Protein AF-A0A4Y1Z9R2-F1 (afdb_monomer)

Mean predicted aligned error: 5.26 Å

Radius of gyration: 17.85 Å; Cα contacts (8 Å, |Δi|>4): 379; chains: 1; bounding box: 51×29×46 Å

Foldseek 3Di:
DAAFLNDDDALVCLVVLCVLAPCLSVLSNCVRPFPDYHHYNHPVVVSLVSQLLRLLLVLLVLLVVQLAAEDELCPWFADPVAFDQDNSNKTWGDQPDQPLVRLVCCSNNVNRTYYHQQLSSVSSSLRSVCVRDPSVVSSVQCNTPMRDGPDDGPVDDDDDDPPGDPDGQSDWDKQAQPPDDPVCCSVRIFTWGRNPPQATRTHNDPGGHDNPPRD

InterPro domains:
  IPR020916 Protein-glutamine gamma-glutamyltransferase, bacteria [PF20085] (1-204)

Sequence (215 aa):
MIIAANEQLLSEDFSSYSSIGRFAATIYRAMADSHEWFAFPTKAELNFEIKLRNETIEASYALLESGASFATFYYSECNDYYWTLTGDGGFELKPGVPATQAVNDIFVNGEAYAFECATAMMIIFYKALINTIPNERFNEVFQHLYLWDWQNHPFFPLRNVPGVGAGIPGDVRYFKNPDVSPQTPQWQGENVVDLADDRYYGHGDRHFGGEPDHY

pLDDT: mean 90.2, std 12.58, range 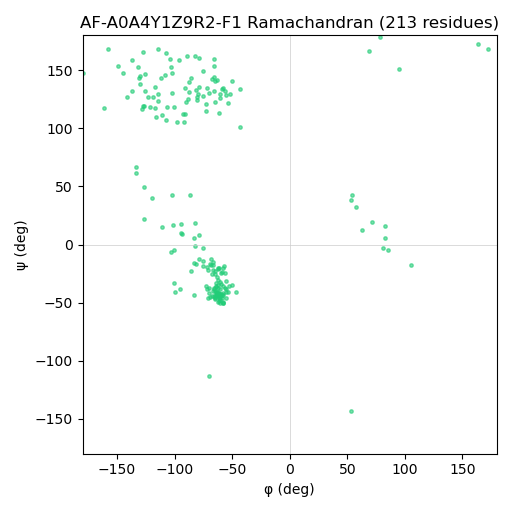[30.75, 98.88]

Solvent-accessible surface area (backbone atoms only — not comparable to full-atom values): 11803 Å² total; per-residue (Å²): 53,38,32,35,56,90,38,80,61,60,58,85,54,24,74,80,38,44,86,69,32,96,46,19,29,60,36,45,33,40,47,36,74,35,97,50,82,46,78,28,85,33,62,66,54,48,50,46,52,42,36,34,27,31,31,27,34,51,29,48,55,43,43,67,71,18,52,47,40,60,20,56,42,94,62,37,42,61,53,66,90,43,29,44,78,45,98,79,34,24,36,36,48,37,88,92,56,55,39,64,59,48,57,50,40,50,44,72,50,3,70,50,30,21,41,37,39,51,30,48,54,48,51,24,49,51,50,7,46,52,77,63,46,62,57,68,59,49,32,70,71,41,64,77,41,54,50,42,48,81,58,68,53,88,95,56,76,84,79,91,72,84,88,62,78,94,62,46,48,35,39,78,47,75,51,73,35,89,68,47,47,89,91,45,60,83,55,41,44,47,54,26,36,31,62,45,94,68,20,41,45,38,62,74,47,96,56,66,63,63,79,79,71,91,104

Nearest PDB structures (foldseek):
  4pa5-assembly1_B  TM=8.976E-01  e=2.460E-18  Bacillus subtilis subsp. subtilis str. 168
  7c9j-assembly1_A  TM=9.634E-01  e=5.277E-16  Geobacillus stearothermophilus

Secondary structure (DSSP, 8-state):
-EEETTEEEPGGGGGGGTTT-TTHHHHHHHHHHSSS-EEESSHHHHHHHHHHHHHHHHHHHHHHHTTPEE--GGG-B--TTTEEEPTTS-EEEPTT--HHHHHHHHHHSGGG-EE-HHHHHHHHHHHHHHHHS-HHHHHHH-TT-EESTT---TTS-----TT-SS--TT-EEEEE-TT--TT-GGGSEEEEEE-STT-EEESS----SSS----

Structure (mmCIF, N/CA/C/O backbone):
data_AF-A0A4Y1Z9R2-F1
#
_entry.id   AF-A0A4Y1Z9R2-F1
#
loop_
_atom_site.group_PDB
_atom_site.id
_atom_site.type_symbol
_atom_site.label_atom_id
_atom_site.label_alt_id
_atom_site.label_comp_id
_atom_site.label_asym_id
_atom_site.label_entity_id
_atom_site.label_seq_id
_atom_site.pdbx_PDB_ins_code
_atom_site.Cartn_x
_atom_site.Cartn_y
_atom_site.Cartn_z
_atom_site.occupancy
_atom_site.B_iso_or_equiv
_atom_site.auth_seq_id
_atom_site.auth_comp_id
_atom_site.auth_asym_id
_atom_site.auth_atom_id
_atom_site.pdbx_PDB_model_num
ATOM 1 N N . MET A 1 1 ? 8.797 0.823 -22.637 1.00 88.56 1 MET A N 1
ATOM 2 C CA . MET A 1 1 ? 10.256 1.136 -22.671 1.00 88.56 1 MET A CA 1
ATOM 3 C C . MET A 1 1 ? 10.725 1.569 -21.290 1.00 88.56 1 MET A C 1
ATOM 5 O O . MET A 1 1 ? 10.104 2.447 -20.700 1.00 88.56 1 MET A O 1
ATOM 9 N N . ILE A 1 2 ? 11.827 0.990 -20.799 1.00 94.94 2 ILE A N 1
ATOM 10 C CA . ILE A 1 2 ? 12.411 1.308 -19.488 1.00 94.94 2 ILE A CA 1
ATOM 11 C C . ILE A 1 2 ? 13.789 1.950 -19.682 1.00 94.94 2 ILE A C 1
ATOM 13 O O . ILE A 1 2 ? 14.638 1.407 -20.389 1.00 94.94 2 ILE A O 1
ATOM 17 N N . ILE A 1 3 ? 14.012 3.095 -19.041 1.00 94.88 3 ILE A N 1
ATOM 18 C CA . ILE A 1 3 ? 15.295 3.796 -18.979 1.00 94.88 3 ILE A CA 1
ATOM 19 C C . ILE A 1 3 ? 15.668 3.963 -17.506 1.00 94.88 3 ILE A C 1
ATOM 21 O O . ILE A 1 3 ? 14.883 4.507 -16.733 1.00 94.88 3 ILE A O 1
ATOM 25 N N . ALA A 1 4 ? 16.865 3.536 -17.110 1.00 95.31 4 ALA A N 1
ATOM 26 C CA . ALA A 1 4 ? 17.389 3.755 -15.764 1.00 95.31 4 ALA A CA 1
ATOM 27 C C . ALA A 1 4 ? 18.861 4.169 -15.818 1.00 95.31 4 ALA A C 1
ATOM 29 O O . ALA A 1 4 ? 19.654 3.529 -16.500 1.00 95.31 4 ALA A O 1
ATOM 30 N N . ALA A 1 5 ? 19.244 5.226 -15.094 1.00 94.62 5 ALA A N 1
ATOM 31 C CA . ALA A 1 5 ? 20.615 5.758 -15.115 1.00 94.62 5 ALA A CA 1
ATOM 32 C C . ALA A 1 5 ? 21.134 6.076 -16.537 1.00 94.62 5 ALA A C 1
ATOM 34 O O . ALA A 1 5 ? 22.302 5.856 -16.846 1.00 94.62 5 ALA A O 1
ATOM 35 N N . ASN A 1 6 ? 20.254 6.603 -17.398 1.00 92.19 6 ASN A N 1
ATOM 36 C CA . ASN A 1 6 ? 20.493 6.865 -18.827 1.00 92.19 6 ASN A CA 1
ATOM 37 C C . ASN A 1 6 ? 20.791 5.620 -19.685 1.00 92.19 6 ASN A C 1
ATOM 39 O O . ASN A 1 6 ? 21.192 5.759 -20.839 1.00 92.19 6 ASN A O 1
ATOM 43 N N . GLU A 1 7 ? 20.563 4.416 -19.161 1.00 92.56 7 GLU A N 1
ATOM 44 C CA . GLU A 1 7 ? 20.651 3.162 -19.907 1.00 92.56 7 GLU A CA 1
ATOM 45 C C . GLU A 1 7 ? 19.243 2.677 -20.256 1.00 92.56 7 GLU A C 1
ATOM 47 O O . GLU A 1 7 ? 18.367 2.608 -19.391 1.00 92.56 7 GLU A O 1
ATOM 52 N N . GLN A 1 8 ? 19.020 2.339 -21.526 1.00 93.31 8 GLN A N 1
ATOM 53 C CA . GLN A 1 8 ? 17.820 1.614 -21.928 1.00 93.31 8 GLN A CA 1
ATOM 54 C C . GLN A 1 8 ? 17.967 0.152 -21.502 1.00 93.31 8 GLN A C 1
ATOM 56 O O . GLN A 1 8 ? 18.966 -0.484 -21.832 1.00 93.31 8 GLN A O 1
ATOM 61 N N . LEU A 1 9 ? 16.967 -0.367 -20.796 1.00 91.94 9 LEU A N 1
ATOM 62 C CA . LEU A 1 9 ? 16.927 -1.759 -20.357 1.00 91.94 9 LEU A CA 1
ATOM 63 C C . LEU A 1 9 ? 15.995 -2.579 -21.258 1.00 91.94 9 LEU A C 1
ATOM 65 O O . LEU A 1 9 ? 15.012 -2.045 -21.788 1.00 91.94 9 LEU A O 1
ATOM 69 N N . LEU A 1 10 ? 16.319 -3.858 -21.454 1.00 89.44 10 LEU A N 1
ATOM 70 C CA . LEU A 1 10 ? 15.629 -4.740 -22.395 1.00 89.44 10 LEU A CA 1
ATOM 71 C C . LEU A 1 10 ? 14.683 -5.696 -21.665 1.00 89.44 10 LEU A C 1
ATOM 73 O O . LEU A 1 10 ? 14.918 -6.077 -20.524 1.00 89.44 10 LEU A O 1
ATOM 77 N N . SER A 1 11 ? 13.623 -6.150 -22.338 1.00 83.31 11 SER A N 1
ATOM 78 C CA . SER A 1 11 ? 12.648 -7.077 -21.739 1.00 83.31 11 SER A CA 1
ATOM 79 C C . SER A 1 11 ? 13.267 -8.403 -21.279 1.00 83.31 11 SER A C 1
ATOM 81 O O . SER A 1 11 ? 12.756 -9.026 -20.350 1.00 83.31 11 SER A O 1
ATOM 83 N N . GLU A 1 12 ? 14.392 -8.812 -21.870 1.00 87.94 12 GLU A N 1
ATOM 84 C CA . GLU A 1 12 ? 15.164 -10.001 -21.491 1.00 87.94 12 GLU A CA 1
ATOM 85 C C . GLU A 1 12 ? 15.875 -9.889 -20.130 1.00 87.94 12 GLU A C 1
ATOM 87 O O . GLU A 1 12 ? 16.194 -10.914 -19.530 1.00 87.94 12 GLU A O 1
ATOM 92 N N . ASP A 1 13 ? 16.029 -8.680 -19.579 1.00 85.44 13 ASP A N 1
ATOM 93 C CA . ASP A 1 13 ? 16.714 -8.451 -18.301 1.00 85.44 13 ASP A CA 1
ATOM 94 C C . ASP A 1 13 ? 15.881 -8.866 -17.070 1.00 85.44 13 ASP A C 1
ATOM 96 O O . ASP A 1 13 ? 16.376 -8.805 -15.940 1.00 85.44 13 ASP A O 1
ATOM 100 N N . PHE A 1 14 ? 14.631 -9.315 -17.252 1.00 85.94 14 PHE A N 1
ATOM 101 C CA . PHE A 1 14 ? 13.666 -9.574 -16.172 1.00 85.94 14 PHE A CA 1
ATOM 102 C C . PHE A 1 14 ? 14.198 -10.491 -15.059 1.00 85.94 14 PHE A C 1
ATOM 104 O O . PHE A 1 14 ? 13.895 -10.281 -13.883 1.00 85.94 14 PHE A O 1
ATOM 111 N N . SER A 1 15 ? 15.017 -11.496 -15.397 1.00 84.69 15 SER A N 1
ATOM 112 C CA . SER A 1 15 ? 15.552 -12.450 -14.418 1.00 84.69 15 SER A CA 1
ATOM 113 C C . SER A 1 15 ? 16.489 -11.800 -13.401 1.00 84.69 15 SER A C 1
ATOM 115 O O . SER A 1 15 ? 16.661 -12.326 -12.302 1.00 84.69 15 SER A O 1
ATOM 117 N N . SER A 1 16 ? 17.072 -10.649 -13.745 1.00 88.62 16 SER A N 1
ATOM 118 C CA . SER A 1 16 ? 17.954 -9.877 -12.865 1.00 88.62 16 SER A CA 1
ATOM 119 C C . SER A 1 16 ? 17.210 -9.263 -11.674 1.00 88.62 16 SER A C 1
ATOM 121 O O . SER A 1 16 ? 17.841 -8.906 -10.682 1.00 88.62 16 SER A O 1
ATOM 123 N N . TYR A 1 17 ? 15.878 -9.169 -11.749 1.00 90.81 17 TYR A N 1
ATOM 124 C CA . TYR A 1 17 ? 15.028 -8.549 -10.731 1.00 90.81 17 TYR A CA 1
ATOM 125 C C . TYR A 1 17 ? 14.302 -9.567 -9.844 1.00 90.81 17 TYR A C 1
ATOM 127 O O . TYR A 1 17 ? 13.705 -9.183 -8.843 1.00 90.81 17 TYR A O 1
ATOM 135 N N . SER A 1 18 ? 14.386 -10.868 -10.145 1.00 90.81 18 SER A N 1
ATOM 136 C CA . SER A 1 18 ? 13.677 -11.923 -9.402 1.00 90.81 18 SER A CA 1
ATOM 137 C C . SER A 1 18 ? 14.029 -11.991 -7.912 1.00 90.81 18 SER A C 1
ATOM 139 O O . SER A 1 18 ? 13.243 -12.494 -7.117 1.00 90.81 18 SER A O 1
ATOM 141 N N . SER A 1 19 ? 15.206 -11.502 -7.511 1.00 93.56 19 SER A N 1
ATOM 142 C CA . SER A 1 19 ? 15.622 -11.459 -6.104 1.00 93.56 19 SER A CA 1
ATOM 143 C C . SER A 1 19 ? 14.928 -10.361 -5.290 1.00 93.56 19 SER A C 1
ATOM 145 O O . SER A 1 19 ? 14.999 -10.398 -4.064 1.00 93.56 19 SER A O 1
ATOM 147 N N . ILE A 1 20 ? 14.268 -9.395 -5.943 1.00 95.62 20 ILE A N 1
ATOM 148 C CA . ILE A 1 20 ? 13.553 -8.296 -5.277 1.00 95.62 20 ILE A CA 1
ATOM 149 C C . ILE A 1 20 ? 12.261 -8.796 -4.624 1.00 95.62 20 ILE A C 1
ATOM 151 O O . ILE A 1 20 ? 11.895 -8.306 -3.559 1.00 95.62 20 ILE A O 1
ATOM 155 N N . GLY A 1 21 ? 11.580 -9.761 -5.243 1.00 96.44 21 GLY A N 1
ATOM 156 C CA . GLY A 1 21 ? 10.312 -10.285 -4.753 1.00 96.44 21 GLY A CA 1
ATOM 157 C C . GLY A 1 21 ? 9.651 -11.250 -5.732 1.00 96.44 21 GLY A C 1
ATOM 158 O O . GLY A 1 21 ? 10.052 -11.363 -6.893 1.00 96.44 21 GLY A O 1
ATOM 159 N N . ARG A 1 22 ? 8.617 -11.943 -5.250 1.00 95.81 22 ARG A N 1
ATOM 160 C CA . ARG A 1 22 ? 7.888 -12.997 -5.972 1.00 95.81 22 ARG A CA 1
ATOM 161 C C . ARG A 1 22 ? 7.335 -12.541 -7.327 1.00 95.81 22 ARG A C 1
ATOM 163 O O . ARG A 1 22 ? 7.383 -13.309 -8.283 1.00 95.81 22 ARG A O 1
ATOM 170 N N . PHE A 1 23 ? 6.849 -11.305 -7.414 1.00 97.31 23 PHE A N 1
ATOM 171 C CA . PHE A 1 23 ? 6.222 -10.728 -8.607 1.00 97.31 23 PHE A CA 1
ATOM 172 C C . PHE A 1 23 ? 7.156 -9.807 -9.399 1.00 97.31 23 PHE A C 1
ATOM 174 O O . PHE A 1 23 ? 6.790 -9.344 -10.477 1.00 97.31 23 PHE A O 1
ATOM 181 N N . ALA A 1 24 ? 8.372 -9.546 -8.908 1.00 97.12 24 ALA A N 1
ATOM 182 C CA . ALA A 1 24 ? 9.278 -8.547 -9.477 1.00 97.12 24 ALA A CA 1
ATOM 183 C C . ALA A 1 24 ? 9.616 -8.799 -10.957 1.00 97.12 24 ALA A C 1
ATOM 185 O O . ALA A 1 24 ? 9.608 -7.872 -11.765 1.00 97.12 24 ALA A O 1
ATOM 186 N N . ALA A 1 25 ? 9.861 -10.058 -11.329 1.00 95.75 25 ALA A N 1
ATOM 187 C CA . ALA A 1 25 ? 10.110 -10.448 -12.716 1.00 95.75 25 ALA A CA 1
ATOM 188 C C . ALA A 1 25 ? 8.896 -10.187 -13.627 1.00 95.75 25 ALA A C 1
ATOM 190 O O . ALA A 1 25 ? 9.057 -9.708 -14.751 1.00 95.75 25 ALA A O 1
ATOM 191 N N . THR A 1 26 ? 7.687 -10.478 -13.139 1.00 95.44 26 THR A N 1
ATOM 192 C CA . THR A 1 26 ? 6.429 -10.246 -13.864 1.00 95.44 26 THR A CA 1
ATOM 193 C C . THR A 1 26 ? 6.161 -8.753 -14.031 1.00 95.44 26 THR A C 1
ATOM 195 O O . THR A 1 26 ? 5.863 -8.312 -15.137 1.00 95.44 26 THR A O 1
ATOM 198 N N . ILE A 1 27 ? 6.356 -7.965 -12.969 1.00 96.81 27 ILE A N 1
ATOM 199 C CA . ILE A 1 27 ? 6.249 -6.500 -12.993 1.00 96.81 27 ILE A CA 1
ATOM 200 C C . ILE A 1 27 ? 7.218 -5.913 -14.020 1.00 96.81 27 ILE A C 1
ATOM 202 O O . ILE A 1 27 ? 6.810 -5.142 -14.885 1.00 96.81 27 ILE A O 1
ATOM 206 N N . TYR A 1 28 ? 8.492 -6.312 -13.968 1.00 96.31 28 TYR A N 1
ATOM 207 C CA . TYR A 1 28 ? 9.499 -5.821 -14.904 1.00 96.31 28 TYR A CA 1
ATOM 208 C C . TYR A 1 28 ? 9.124 -6.134 -16.356 1.00 96.31 28 TYR A C 1
ATOM 210 O O . TYR A 1 28 ? 9.195 -5.258 -17.219 1.00 96.31 28 TYR A O 1
ATOM 218 N N . ARG A 1 29 ? 8.695 -7.372 -16.629 1.00 93.88 29 ARG A N 1
ATOM 219 C CA . ARG A 1 29 ? 8.271 -7.774 -17.972 1.00 93.88 29 ARG A CA 1
ATOM 220 C C . ARG A 1 29 ? 7.074 -6.952 -18.446 1.00 93.88 29 ARG A C 1
ATOM 222 O O . ARG A 1 29 ? 7.125 -6.426 -19.550 1.00 93.88 29 ARG A O 1
ATOM 229 N N . ALA A 1 30 ? 6.061 -6.760 -17.599 1.00 94.00 30 ALA A N 1
ATOM 230 C CA . ALA A 1 30 ? 4.912 -5.915 -17.921 1.00 94.00 30 ALA A CA 1
ATOM 231 C C . ALA A 1 30 ? 5.341 -4.476 -18.261 1.00 94.00 30 ALA A C 1
ATOM 233 O O . ALA A 1 30 ? 4.898 -3.920 -19.263 1.00 94.00 30 ALA A O 1
ATOM 234 N N . MET A 1 31 ? 6.266 -3.888 -17.495 1.00 94.25 31 MET A N 1
ATOM 235 C CA . MET A 1 31 ? 6.804 -2.551 -17.785 1.00 94.25 31 MET A CA 1
ATOM 236 C C . MET A 1 31 ? 7.549 -2.509 -19.127 1.00 94.25 31 MET A C 1
ATOM 238 O O . MET A 1 31 ? 7.400 -1.552 -19.896 1.00 94.25 31 MET A O 1
ATOM 242 N N . ALA A 1 32 ? 8.353 -3.534 -19.421 1.00 92.62 32 ALA A N 1
ATOM 243 C CA . ALA A 1 32 ? 9.160 -3.607 -20.633 1.00 92.62 32 ALA A CA 1
ATOM 244 C C . ALA A 1 32 ? 8.304 -3.807 -21.893 1.00 92.62 32 ALA A C 1
ATOM 246 O O . ALA A 1 32 ? 8.553 -3.137 -22.899 1.00 92.62 32 ALA A O 1
ATOM 247 N N . ASP A 1 33 ? 7.288 -4.665 -21.798 1.00 90.75 33 ASP A N 1
ATOM 248 C CA . ASP A 1 33 ? 6.378 -5.020 -22.890 1.00 90.75 33 ASP A CA 1
ATOM 249 C C . ASP A 1 33 ? 5.261 -3.980 -23.085 1.00 90.75 33 ASP A C 1
ATOM 251 O O . ASP A 1 33 ? 4.633 -3.924 -24.144 1.00 90.75 33 ASP A O 1
ATOM 255 N N . SER A 1 34 ? 5.028 -3.110 -22.097 1.00 89.00 34 SER A N 1
ATOM 256 C CA . SER A 1 34 ? 4.088 -2.000 -22.240 1.00 89.00 34 SER A CA 1
ATOM 257 C C . SER A 1 34 ? 4.551 -0.969 -23.281 1.00 89.00 34 SER A C 1
ATOM 259 O O . SER A 1 34 ? 5.743 -0.718 -23.504 1.00 89.00 34 SER A O 1
ATOM 261 N N . HIS A 1 35 ? 3.578 -0.263 -23.859 1.00 85.19 35 HIS A N 1
ATOM 262 C CA . HIS A 1 35 ? 3.820 0.908 -24.706 1.00 85.19 35 HIS A CA 1
ATOM 263 C C . HIS A 1 35 ? 4.117 2.191 -23.903 1.00 85.19 35 HIS A C 1
ATOM 265 O O . HIS A 1 35 ? 4.200 3.277 -24.479 1.00 85.19 35 HIS A O 1
ATOM 271 N N . GLU A 1 36 ? 4.294 2.080 -22.584 1.00 88.19 36 GLU A N 1
ATOM 272 C CA . GLU A 1 36 ? 4.553 3.205 -21.689 1.00 88.19 36 GLU A CA 1
ATOM 273 C C . GLU A 1 36 ? 6.050 3.504 -21.546 1.00 88.19 36 GLU A C 1
ATOM 275 O O . GLU A 1 36 ? 6.924 2.706 -21.904 1.00 88.19 36 GLU A O 1
ATOM 280 N N . TRP A 1 37 ? 6.356 4.708 -21.060 1.00 89.44 37 TRP A N 1
ATOM 281 C CA . TRP A 1 37 ? 7.719 5.196 -20.869 1.00 89.44 37 TRP A CA 1
ATOM 282 C C . TRP A 1 37 ? 8.021 5.299 -19.376 1.00 89.44 37 TRP A C 1
ATOM 284 O O . TRP A 1 37 ? 7.487 6.171 -18.693 1.00 89.44 37 TRP A O 1
ATOM 294 N N . PHE A 1 38 ? 8.920 4.444 -18.891 1.00 93.38 38 PHE A N 1
ATOM 295 C CA . PHE A 1 38 ? 9.415 4.481 -17.517 1.00 93.38 38 PHE A CA 1
ATOM 296 C C . PHE A 1 38 ? 10.845 5.008 -17.513 1.00 93.38 38 PHE A C 1
ATOM 298 O O . PHE A 1 38 ? 11.724 4.407 -18.128 1.00 93.38 38 PHE A O 1
ATOM 305 N N . ALA A 1 39 ? 11.080 6.134 -16.843 1.00 95.00 39 ALA A N 1
ATOM 306 C CA . ALA A 1 39 ? 12.389 6.771 -16.779 1.00 95.00 39 ALA A CA 1
ATOM 307 C C . ALA A 1 39 ? 12.787 7.020 -15.324 1.00 95.00 39 ALA A C 1
ATOM 309 O O . ALA A 1 39 ? 12.122 7.773 -14.615 1.00 95.00 39 ALA A O 1
ATOM 310 N N . PHE A 1 40 ? 13.893 6.407 -14.911 1.00 96.50 40 PHE A N 1
ATOM 311 C CA . PHE A 1 40 ? 14.427 6.487 -13.558 1.00 96.50 40 PHE A CA 1
ATOM 312 C C . PHE A 1 40 ? 15.826 7.121 -13.572 1.00 96.50 40 PHE A C 1
ATOM 314 O O . PHE A 1 40 ? 16.719 6.639 -14.281 1.00 96.50 40 PHE A O 1
ATOM 321 N N . PRO A 1 41 ? 16.067 8.175 -12.776 1.00 96.44 41 PRO A N 1
ATOM 322 C CA . PRO A 1 41 ? 17.398 8.741 -12.569 1.00 96.44 41 PRO A CA 1
ATOM 323 C C . PRO A 1 41 ? 18.467 7.708 -12.195 1.00 96.44 41 PRO A C 1
ATOM 325 O O . PRO A 1 41 ? 19.613 7.822 -12.633 1.00 96.44 41 PRO A O 1
ATOM 328 N N . THR A 1 42 ? 18.106 6.676 -11.427 1.00 96.88 42 THR A N 1
ATOM 329 C CA . THR A 1 42 ? 19.032 5.630 -10.975 1.00 96.88 42 THR A CA 1
ATOM 330 C C . THR A 1 42 ? 18.434 4.224 -11.085 1.00 96.88 42 THR A C 1
ATOM 332 O O . THR A 1 42 ? 17.218 4.039 -11.069 1.00 96.88 42 THR A O 1
ATOM 335 N N . LYS A 1 43 ? 19.291 3.190 -11.131 1.00 94.75 43 LYS A N 1
ATOM 336 C CA . LYS A 1 43 ? 18.845 1.783 -11.018 1.00 94.75 43 LYS A CA 1
ATOM 337 C C . LYS A 1 43 ? 18.209 1.484 -9.655 1.00 94.75 43 LYS A C 1
ATOM 339 O O . LYS A 1 43 ? 17.352 0.615 -9.560 1.00 94.75 43 LYS A O 1
ATOM 344 N N . ALA A 1 44 ? 18.608 2.211 -8.609 1.00 95.88 44 ALA A N 1
ATOM 345 C CA . ALA A 1 44 ? 18.024 2.075 -7.280 1.00 95.88 44 ALA A CA 1
ATOM 346 C C . ALA A 1 44 ? 16.555 2.524 -7.254 1.00 95.88 44 ALA A C 1
ATOM 348 O O . ALA A 1 44 ? 15.743 1.873 -6.608 1.00 95.88 44 ALA A O 1
ATOM 349 N N . GLU A 1 45 ? 16.200 3.575 -7.993 1.00 96.31 45 GLU A N 1
ATOM 350 C CA . GLU A 1 45 ? 14.810 4.031 -8.124 1.00 96.31 45 GLU A CA 1
ATOM 351 C C . GLU A 1 45 ? 13.947 3.064 -8.938 1.00 96.31 45 GLU A C 1
ATOM 353 O O . GLU A 1 45 ? 12.813 2.801 -8.555 1.00 96.31 45 GLU A O 1
ATOM 358 N N . LEU A 1 46 ? 14.494 2.450 -9.993 1.00 96.62 46 LEU A N 1
ATOM 359 C CA . LEU A 1 46 ? 13.808 1.348 -10.676 1.00 96.62 46 LEU A CA 1
ATOM 360 C C . LEU A 1 46 ? 13.568 0.164 -9.724 1.00 96.62 46 LEU A C 1
ATOM 362 O O . LEU A 1 46 ? 12.469 -0.381 -9.673 1.00 96.62 46 LEU A O 1
ATOM 366 N N . ASN A 1 47 ? 14.583 -0.226 -8.945 1.00 96.75 47 ASN A N 1
ATOM 367 C CA . ASN A 1 47 ? 14.436 -1.296 -7.956 1.00 96.75 47 ASN A CA 1
ATOM 368 C C . ASN A 1 47 ? 13.401 -0.938 -6.885 1.00 96.75 47 ASN A C 1
ATOM 370 O O . ASN A 1 47 ? 12.662 -1.813 -6.444 1.00 96.75 47 ASN A O 1
ATOM 374 N N . PHE A 1 48 ? 13.351 0.330 -6.472 1.00 97.19 48 PHE A N 1
ATOM 375 C CA . PHE A 1 48 ? 12.351 0.837 -5.542 1.00 97.19 48 PHE A CA 1
ATOM 376 C C . PHE A 1 48 ? 10.938 0.706 -6.117 1.00 97.19 48 PHE A C 1
ATOM 378 O O . PHE A 1 48 ? 10.085 0.147 -5.440 1.00 97.19 48 PHE A O 1
ATOM 385 N N . GLU A 1 49 ? 10.705 1.145 -7.358 1.00 96.81 49 GLU A N 1
ATOM 386 C CA . GLU A 1 49 ? 9.403 1.027 -8.031 1.00 96.81 49 GLU A CA 1
ATOM 387 C C . GLU A 1 49 ? 8.948 -0.437 -8.116 1.00 96.81 49 GLU A C 1
ATOM 389 O O . GLU A 1 49 ? 7.839 -0.778 -7.707 1.00 96.81 49 GLU A O 1
ATOM 394 N N . ILE A 1 50 ? 9.828 -1.326 -8.593 1.00 97.81 50 ILE A N 1
ATOM 395 C CA . ILE A 1 50 ? 9.524 -2.758 -8.725 1.00 97.81 50 ILE A CA 1
ATOM 396 C C . ILE A 1 50 ? 9.232 -3.374 -7.355 1.00 97.81 50 ILE A C 1
ATOM 398 O O . ILE A 1 50 ? 8.284 -4.148 -7.216 1.00 97.81 50 ILE A O 1
ATOM 402 N N . LYS A 1 51 ? 10.027 -3.028 -6.334 1.00 98.31 51 LYS A N 1
ATOM 403 C CA . LYS A 1 51 ? 9.816 -3.518 -4.971 1.00 98.31 51 LYS A CA 1
ATOM 404 C C . LYS A 1 51 ? 8.495 -3.011 -4.402 1.00 98.31 51 LYS A C 1
ATOM 406 O O . LYS A 1 51 ? 7.742 -3.812 -3.869 1.00 98.31 51 LYS A O 1
ATOM 411 N N . LEU A 1 52 ? 8.185 -1.726 -4.549 1.00 98.12 52 LEU A N 1
ATOM 412 C CA . LEU A 1 52 ? 6.950 -1.141 -4.033 1.00 98.12 52 LEU A CA 1
ATOM 413 C C . LEU A 1 52 ? 5.715 -1.795 -4.662 1.00 98.12 52 LEU A C 1
ATOM 415 O O . LEU A 1 52 ? 4.780 -2.158 -3.949 1.00 98.12 52 LEU A O 1
ATOM 419 N N . ARG A 1 53 ? 5.731 -2.012 -5.981 1.00 98.00 53 ARG A N 1
ATOM 420 C CA . ARG A 1 53 ? 4.675 -2.747 -6.693 1.00 98.00 53 ARG A CA 1
ATOM 421 C C . ARG A 1 53 ? 4.549 -4.182 -6.199 1.00 98.00 53 ARG A C 1
ATOM 423 O O . ARG A 1 53 ? 3.447 -4.628 -5.900 1.00 98.00 53 ARG A O 1
ATOM 430 N N . ASN A 1 54 ? 5.672 -4.883 -6.040 1.00 98.56 54 ASN A N 1
ATOM 431 C CA . ASN A 1 54 ? 5.680 -6.232 -5.478 1.00 98.56 54 ASN A CA 1
ATOM 432 C C . ASN A 1 54 ? 5.053 -6.255 -4.077 1.00 98.56 54 ASN A C 1
ATOM 434 O O . ASN A 1 54 ? 4.162 -7.057 -3.819 1.00 98.56 54 ASN A O 1
ATOM 438 N N . GLU A 1 55 ? 5.482 -5.360 -3.188 1.00 98.69 55 GLU A N 1
ATOM 439 C CA . GLU A 1 55 ? 4.968 -5.280 -1.820 1.00 98.69 55 GLU A CA 1
ATOM 440 C C . GLU A 1 55 ? 3.502 -4.833 -1.759 1.00 98.69 55 GLU A C 1
ATOM 442 O O . GLU A 1 55 ? 2.802 -5.197 -0.823 1.00 98.69 55 GLU A O 1
ATOM 447 N N . THR A 1 56 ? 3.006 -4.102 -2.760 1.00 98.69 56 THR A N 1
ATOM 448 C CA . THR A 1 56 ? 1.576 -3.766 -2.897 1.00 98.69 56 THR A CA 1
ATOM 449 C C . THR A 1 56 ? 0.751 -5.025 -3.165 1.00 98.69 56 THR A C 1
ATOM 451 O O . THR A 1 56 ? -0.276 -5.249 -2.521 1.00 98.69 56 THR A O 1
ATOM 454 N N . ILE A 1 57 ? 1.231 -5.901 -4.053 1.00 98.44 57 ILE A N 1
ATOM 455 C CA . ILE A 1 57 ? 0.593 -7.196 -4.318 1.00 98.44 57 ILE A CA 1
ATOM 456 C C . ILE A 1 57 ? 0.654 -8.082 -3.064 1.00 98.44 57 ILE A C 1
ATOM 458 O O . ILE A 1 57 ? -0.364 -8.632 -2.649 1.00 98.44 57 ILE A O 1
ATOM 462 N N . GLU A 1 58 ? 1.820 -8.186 -2.416 1.00 98.56 58 GLU A N 1
ATOM 463 C CA . GLU A 1 58 ? 1.977 -8.963 -1.175 1.00 98.56 58 GLU A CA 1
ATOM 464 C C . GLU A 1 58 ? 1.072 -8.443 -0.047 1.00 98.56 58 GLU A C 1
ATOM 466 O O . GLU A 1 58 ? 0.418 -9.228 0.638 1.00 98.56 58 GLU A O 1
ATOM 471 N N . ALA A 1 59 ? 0.976 -7.123 0.121 1.00 98.69 59 ALA A N 1
ATOM 472 C CA . ALA A 1 59 ? 0.089 -6.504 1.098 1.00 98.69 59 ALA A CA 1
ATOM 473 C C . ALA A 1 59 ? -1.390 -6.778 0.794 1.00 98.69 59 ALA A C 1
ATOM 475 O O . ALA A 1 59 ? -2.168 -6.958 1.724 1.00 98.69 59 ALA A O 1
ATOM 476 N N . SER A 1 60 ? -1.779 -6.877 -0.477 1.00 97.94 60 SER A N 1
ATOM 477 C CA . SER A 1 60 ? -3.155 -7.226 -0.858 1.00 97.94 60 SER A CA 1
ATOM 478 C C . SER A 1 60 ? -3.519 -8.647 -0.412 1.00 97.94 60 SER A C 1
ATOM 480 O O . SER A 1 60 ? -4.560 -8.856 0.210 1.00 97.94 60 SER A O 1
ATOM 482 N N . TYR A 1 61 ? -2.625 -9.618 -0.640 1.00 97.75 61 TYR A N 1
ATOM 483 C CA . TYR A 1 61 ? -2.795 -10.979 -0.116 1.00 97.75 61 TYR A CA 1
ATOM 484 C C . TYR A 1 61 ? -2.807 -11.002 1.418 1.00 97.75 61 TYR A C 1
ATOM 486 O O . TYR A 1 61 ? -3.662 -11.651 2.014 1.00 97.75 61 TYR A O 1
ATOM 494 N N . ALA A 1 62 ? -1.911 -10.256 2.066 1.00 98.31 62 ALA A N 1
ATOM 495 C CA . ALA A 1 62 ? -1.868 -10.192 3.523 1.00 98.31 62 ALA A CA 1
ATOM 496 C C . ALA A 1 62 ? -3.137 -9.564 4.123 1.00 98.31 62 ALA A C 1
ATOM 498 O O . ALA A 1 62 ? -3.577 -9.987 5.189 1.00 98.31 62 ALA A O 1
ATOM 499 N N . LEU A 1 63 ? -3.735 -8.568 3.459 1.00 98.00 63 LEU A N 1
ATOM 500 C CA . LEU A 1 63 ? -4.967 -7.944 3.936 1.00 98.00 63 LEU A CA 1
ATOM 501 C C . LEU A 1 63 ? -6.175 -8.867 3.766 1.00 98.00 63 LEU A C 1
ATOM 503 O O . LEU A 1 63 ? -7.016 -8.942 4.656 1.00 98.00 63 LEU A O 1
ATOM 507 N N . LEU A 1 64 ? -6.239 -9.617 2.664 1.00 95.69 64 LEU A N 1
ATOM 508 C CA . LEU A 1 64 ? -7.229 -10.683 2.505 1.00 95.69 64 LEU A CA 1
ATOM 509 C C . LEU A 1 64 ? -7.156 -11.692 3.662 1.00 95.69 64 LEU A C 1
ATOM 511 O O . LEU A 1 64 ? -8.184 -12.111 4.195 1.00 95.69 64 LEU A O 1
ATOM 515 N N . GLU A 1 65 ? -5.942 -12.113 4.014 1.00 97.06 65 GLU A N 1
ATOM 516 C CA . GLU A 1 65 ? -5.695 -13.133 5.033 1.00 97.06 65 GLU A CA 1
ATOM 517 C C . GLU A 1 65 ? -5.882 -12.617 6.468 1.00 97.06 65 GLU A C 1
ATOM 519 O O . GLU A 1 65 ? -6.078 -13.428 7.373 1.00 97.06 65 GLU A O 1
ATOM 524 N N . SER A 1 66 ? -5.868 -11.297 6.693 1.00 97.88 66 SER A N 1
ATOM 525 C CA . SER A 1 66 ? -5.923 -10.713 8.042 1.00 97.88 66 SER A CA 1
ATOM 526 C C . SER A 1 66 ? -7.284 -10.842 8.729 1.00 97.88 66 SER A C 1
ATOM 528 O O . SER A 1 66 ? -7.372 -10.700 9.949 1.00 97.88 66 SER A O 1
ATOM 530 N N . GLY A 1 67 ? -8.351 -11.075 7.959 1.00 96.12 67 GLY A N 1
ATOM 531 C CA . GLY A 1 67 ? -9.724 -11.097 8.464 1.00 96.12 67 GLY A CA 1
ATOM 532 C C . GLY A 1 67 ? -10.373 -9.715 8.599 1.00 96.12 67 GLY A C 1
ATOM 533 O O . GLY A 1 67 ? -11.502 -9.640 9.083 1.00 96.12 67 GLY A O 1
ATOM 534 N N . ALA A 1 68 ? -9.709 -8.642 8.148 1.00 97.56 68 ALA A N 1
ATOM 535 C CA . ALA A 1 68 ? -10.320 -7.316 8.072 1.00 97.56 68 ALA A CA 1
ATOM 536 C C . ALA A 1 68 ? -11.570 -7.337 7.186 1.00 97.56 68 ALA A C 1
ATOM 538 O O . ALA A 1 68 ? -11.581 -7.916 6.098 1.00 97.56 68 ALA A O 1
ATOM 539 N N . SER A 1 69 ? -12.640 -6.710 7.667 1.00 95.69 69 SER A N 1
ATOM 540 C CA . SER A 1 69 ? -13.946 -6.753 7.011 1.00 95.69 69 SER A CA 1
ATOM 541 C C . SER A 1 69 ? -14.266 -5.459 6.263 1.00 95.69 69 SER A C 1
ATOM 543 O O . SER A 1 69 ? -13.675 -4.401 6.493 1.00 95.69 69 SER A O 1
ATOM 545 N N . PHE A 1 70 ? -15.201 -5.541 5.320 1.00 93.69 70 PHE A N 1
ATOM 546 C CA . PHE A 1 70 ? -15.736 -4.350 4.673 1.00 93.69 70 PHE A CA 1
ATOM 547 C C . PHE A 1 70 ? -16.760 -3.667 5.578 1.00 93.69 70 PHE A C 1
ATOM 549 O O . PHE A 1 70 ? -17.664 -4.318 6.106 1.00 93.69 70 PHE A O 1
ATOM 556 N N . ALA A 1 71 ? -16.667 -2.343 5.674 1.00 92.00 71 ALA A N 1
ATOM 557 C CA . ALA A 1 71 ? -17.707 -1.500 6.241 1.00 92.00 71 ALA A CA 1
ATOM 558 C C . ALA A 1 71 ? -17.780 -0.157 5.510 1.00 92.00 71 ALA A C 1
ATOM 56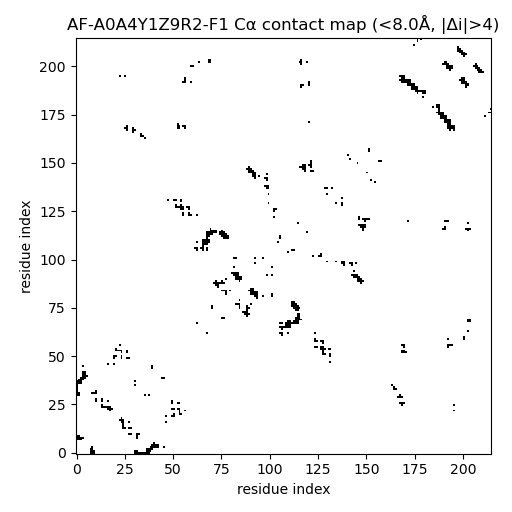0 O O . ALA A 1 71 ? -16.774 0.397 5.079 1.00 92.00 71 ALA A O 1
ATOM 561 N N . THR A 1 72 ? -18.983 0.410 5.419 1.00 90.50 72 THR A N 1
ATOM 562 C CA . THR A 1 72 ? -19.131 1.835 5.083 1.00 90.50 72 THR A CA 1
ATOM 563 C C . THR A 1 72 ? -18.554 2.693 6.209 1.00 90.50 72 THR A C 1
ATOM 565 O O . THR A 1 72 ? -18.579 2.246 7.352 1.00 90.50 72 THR A O 1
ATOM 568 N N . PHE A 1 73 ? -18.219 3.958 5.945 1.00 91.44 73 PHE A N 1
ATOM 569 C CA . PHE A 1 73 ? -17.711 4.893 6.962 1.00 91.44 73 PHE A CA 1
ATOM 570 C C . PHE A 1 73 ? -18.500 4.911 8.286 1.00 91.44 73 PHE A C 1
ATOM 572 O O . PHE A 1 73 ? -17.915 4.932 9.362 1.00 91.44 73 PHE A O 1
ATOM 579 N N . TYR A 1 74 ? -19.835 4.849 8.231 1.00 91.56 74 TYR A N 1
ATOM 580 C CA . TYR A 1 74 ? -20.676 4.872 9.436 1.00 91.56 74 TYR A CA 1
ATOM 581 C C . TYR A 1 74 ? -20.491 3.649 10.354 1.00 91.56 74 TYR A C 1
ATOM 583 O O . TYR A 1 74 ? -20.744 3.731 11.553 1.00 91.56 74 TYR A O 1
ATOM 591 N N . TYR A 1 75 ? -20.062 2.521 9.789 1.00 94.75 75 TYR A N 1
ATOM 592 C CA . TYR A 1 75 ? -19.862 1.252 10.487 1.00 94.75 75 TYR A CA 1
ATOM 593 C C . TYR A 1 75 ? -18.378 0.878 10.582 1.00 94.75 75 TYR A C 1
ATOM 595 O O . TYR A 1 75 ? -18.067 -0.282 10.829 1.00 94.75 75 TYR A O 1
ATOM 603 N N . SER A 1 76 ? -17.464 1.825 10.340 1.00 97.25 76 SER A N 1
ATOM 604 C CA . SER A 1 76 ? -16.036 1.545 10.437 1.00 97.25 76 SER A CA 1
ATOM 605 C C . SER A 1 76 ? -15.643 1.160 11.867 1.00 97.25 76 SER A C 1
ATOM 607 O O . SER A 1 76 ? -16.101 1.766 12.837 1.00 97.25 76 SER A O 1
ATOM 609 N N . GLU A 1 77 ? -14.734 0.199 11.989 1.00 98.31 77 GLU A N 1
ATOM 610 C CA . GLU A 1 77 ? -14.192 -0.292 13.256 1.00 98.31 77 GLU A CA 1
ATOM 611 C C . GLU A 1 77 ? -12.664 -0.335 13.176 1.00 98.31 77 GLU A C 1
ATOM 613 O O . GLU A 1 77 ? -12.089 -0.634 12.126 1.00 98.31 77 GLU A O 1
ATOM 618 N N . CYS A 1 78 ? -11.992 -0.023 14.282 1.00 98.44 78 CYS A N 1
ATOM 619 C CA . CYS A 1 78 ? -10.538 -0.091 14.381 1.00 98.44 78 CYS A CA 1
ATOM 620 C C . CYS A 1 78 ? -10.094 -0.421 15.805 1.00 98.44 78 CYS A C 1
ATOM 622 O O . CYS A 1 78 ? -10.766 -0.056 16.774 1.00 98.44 78 CYS A O 1
ATOM 624 N N . ASN A 1 79 ? -8.912 -1.023 15.940 1.00 98.56 79 ASN A N 1
ATOM 625 C CA . ASN A 1 79 ? -8.291 -1.254 17.240 1.00 98.56 79 ASN A CA 1
ATOM 626 C C . ASN A 1 79 ? -8.008 0.077 17.960 1.00 98.56 79 ASN A C 1
ATOM 628 O O . ASN A 1 79 ? -7.141 0.862 17.550 1.00 98.56 79 ASN A O 1
ATOM 632 N N . ASP A 1 80 ? -8.713 0.303 19.069 1.00 98.00 80 ASP A N 1
ATOM 633 C CA . ASP A 1 80 ? -8.634 1.539 19.838 1.00 98.00 80 ASP A CA 1
ATOM 634 C C . ASP A 1 80 ? -7.281 1.727 20.529 1.00 98.00 80 ASP A C 1
ATOM 636 O O . ASP A 1 80 ? -6.974 2.827 20.974 1.00 98.00 80 ASP A O 1
ATOM 640 N N . TYR A 1 81 ? -6.418 0.715 20.597 1.00 98.38 81 TYR A N 1
ATOM 641 C CA . TYR A 1 81 ? -5.065 0.904 21.106 1.00 98.38 81 TYR A CA 1
ATOM 642 C C . TYR A 1 81 ? -4.244 1.837 20.200 1.00 98.38 81 TYR A C 1
ATOM 644 O O . TYR A 1 81 ? -3.505 2.692 20.693 1.00 98.38 81 TYR A O 1
ATOM 652 N N . TYR A 1 82 ? -4.404 1.703 18.880 1.00 98.69 82 TYR A N 1
ATOM 653 C CA . TYR A 1 82 ? -3.603 2.405 17.874 1.00 98.69 82 TYR A CA 1
ATOM 654 C C . TYR A 1 82 ? -4.317 3.625 17.285 1.00 98.69 82 TYR A C 1
ATOM 656 O O . TYR A 1 82 ? -3.666 4.621 16.961 1.00 98.69 82 TYR A O 1
ATOM 664 N N . TRP A 1 83 ? -5.644 3.561 17.171 1.00 98.62 83 TRP A N 1
ATOM 665 C CA . TRP A 1 83 ? -6.432 4.504 16.385 1.00 98.62 83 TRP A CA 1
ATOM 666 C C . TRP A 1 83 ? -7.547 5.152 17.207 1.00 98.62 83 TRP A C 1
ATOM 668 O O . TRP A 1 83 ? -8.131 4.546 18.105 1.00 98.62 83 TRP A O 1
ATOM 678 N N . THR A 1 84 ? -7.854 6.402 16.888 1.00 98.56 84 THR A N 1
ATOM 679 C CA . THR A 1 84 ? -9.082 7.081 17.299 1.00 98.56 84 THR A CA 1
ATOM 680 C C . THR A 1 84 ? -10.044 7.059 16.118 1.00 98.56 84 THR A C 1
ATOM 682 O O . THR A 1 84 ? -9.742 7.630 15.070 1.00 98.56 84 THR A O 1
ATOM 685 N N . LEU A 1 85 ? -11.199 6.413 16.284 1.00 98.19 85 LEU A N 1
ATOM 686 C CA . LEU A 1 85 ? -12.272 6.443 15.291 1.00 98.19 85 LEU A CA 1
ATOM 687 C C . LEU A 1 85 ? -12.944 7.823 15.301 1.00 98.19 85 LEU A C 1
ATOM 689 O O . LEU A 1 85 ? -13.465 8.259 16.331 1.00 98.19 85 LEU A O 1
ATOM 693 N N . THR A 1 86 ? -12.925 8.519 14.167 1.00 97.12 86 THR A N 1
ATOM 694 C CA . THR A 1 86 ? -13.568 9.829 14.012 1.00 97.12 86 THR A CA 1
ATOM 695 C C . THR A 1 86 ? -15.063 9.679 13.727 1.00 97.12 86 THR A C 1
ATOM 697 O O . THR A 1 86 ? -15.534 8.624 13.307 1.00 97.12 86 THR A O 1
ATOM 700 N N . GLY A 1 87 ? -15.835 10.754 13.927 1.00 94.56 87 GLY A N 1
ATOM 701 C CA . GLY A 1 87 ? -17.278 10.756 13.642 1.00 94.56 87 GLY A CA 1
ATOM 702 C C . GLY A 1 87 ? -17.630 10.510 12.168 1.00 94.56 87 GLY A C 1
ATOM 703 O O . GLY A 1 87 ? -18.737 10.066 11.880 1.00 94.56 87 GLY A O 1
ATOM 704 N N . ASP A 1 88 ? -16.676 10.744 11.263 1.00 93.00 88 ASP A N 1
ATOM 705 C CA . ASP A 1 88 ? -16.811 10.507 9.824 1.00 93.00 88 ASP A CA 1
ATOM 706 C C . ASP A 1 88 ? -16.289 9.118 9.404 1.00 93.00 88 ASP A C 1
ATOM 708 O O . ASP A 1 88 ? -16.171 8.842 8.210 1.00 93.00 88 ASP A O 1
ATOM 712 N N . GLY A 1 89 ? -15.955 8.242 10.362 1.00 94.69 89 GLY A N 1
ATOM 713 C CA . GLY A 1 89 ? -15.540 6.861 10.098 1.00 94.69 89 GLY A CA 1
ATOM 714 C C . GLY A 1 89 ? -14.073 6.673 9.718 1.00 94.69 89 GLY A C 1
ATOM 715 O O . GLY A 1 89 ? -13.729 5.635 9.152 1.00 94.69 89 GLY A O 1
ATOM 716 N N . GLY A 1 90 ? -13.224 7.675 9.966 1.00 97.12 90 GLY A N 1
ATOM 717 C CA . GLY A 1 90 ? -11.787 7.626 9.691 1.00 97.12 90 GLY A CA 1
ATOM 718 C C . GLY A 1 90 ? -10.962 7.232 10.911 1.00 97.12 90 GLY A C 1
ATOM 719 O O . GLY A 1 90 ? -11.410 7.375 12.048 1.00 97.12 90 GLY A O 1
ATOM 720 N N . PHE A 1 91 ? -9.742 6.749 10.683 1.00 98.19 91 PHE A N 1
ATOM 721 C CA . PHE A 1 91 ? -8.841 6.304 11.749 1.00 98.19 91 PHE A CA 1
ATOM 722 C C . PHE A 1 91 ? -7.706 7.304 11.923 1.00 98.19 91 PHE A C 1
ATOM 724 O O . PHE A 1 91 ? -6.805 7.391 11.089 1.00 98.19 91 PHE A O 1
ATOM 731 N N . GLU A 1 92 ? -7.742 8.067 13.010 1.00 98.19 92 GLU A N 1
ATOM 732 C CA . GLU A 1 92 ? -6.675 8.995 13.378 1.00 98.19 92 GLU A CA 1
ATOM 733 C C . GLU A 1 92 ? -5.649 8.285 14.263 1.00 98.19 92 GLU A C 1
ATOM 735 O O . GLU A 1 92 ? -5.988 7.740 15.315 1.00 98.19 92 GLU A O 1
ATOM 740 N N . LEU A 1 93 ? -4.385 8.270 13.836 1.00 98.44 93 LEU A N 1
ATOM 741 C CA . LEU A 1 93 ? -3.303 7.651 14.594 1.00 98.44 93 LEU A CA 1
ATOM 742 C C . LEU A 1 93 ? -3.150 8.326 15.962 1.00 98.44 93 LEU A C 1
ATOM 744 O O . LEU A 1 93 ? -3.019 9.549 16.060 1.00 98.44 93 LEU A O 1
ATOM 748 N N . LYS A 1 94 ? -3.113 7.529 17.034 1.00 98.38 94 LYS A N 1
ATOM 749 C CA . LYS A 1 94 ? -2.959 8.074 18.384 1.00 98.38 94 LYS A CA 1
ATOM 750 C C . LYS A 1 94 ? -1.573 8.706 18.599 1.00 98.38 94 LYS A C 1
ATOM 752 O O . LYS A 1 94 ? -0.564 8.160 18.147 1.00 98.38 94 LYS A O 1
ATOM 757 N N . PRO A 1 95 ? -1.481 9.824 19.347 1.00 96.56 95 PRO A N 1
ATOM 758 C CA . PRO A 1 95 ? -0.207 10.492 19.599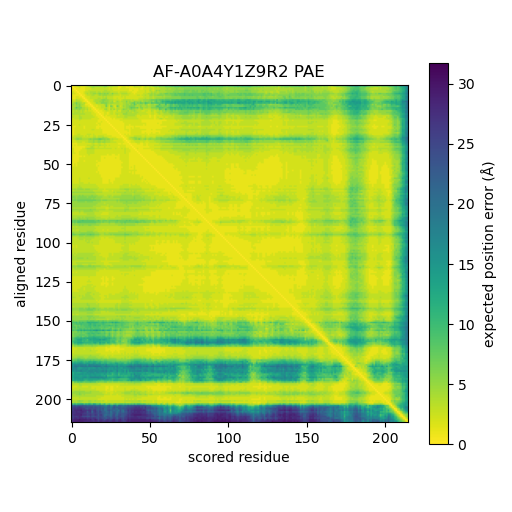 1.00 96.56 95 PRO A CA 1
ATOM 759 C C . PRO A 1 95 ? 0.836 9.569 20.239 1.00 96.56 95 PRO A C 1
ATOM 761 O O . PRO A 1 95 ? 0.565 8.899 21.233 1.00 96.56 95 PRO A O 1
ATOM 764 N N . GLY A 1 96 ? 2.053 9.578 19.692 1.00 95.31 96 GLY A N 1
ATOM 765 C CA . GLY A 1 96 ? 3.186 8.802 20.210 1.00 95.31 96 GLY A CA 1
ATOM 766 C C . GLY A 1 96 ? 3.209 7.328 19.792 1.00 95.31 96 GLY A C 1
ATOM 767 O O . GLY A 1 96 ? 4.179 6.636 20.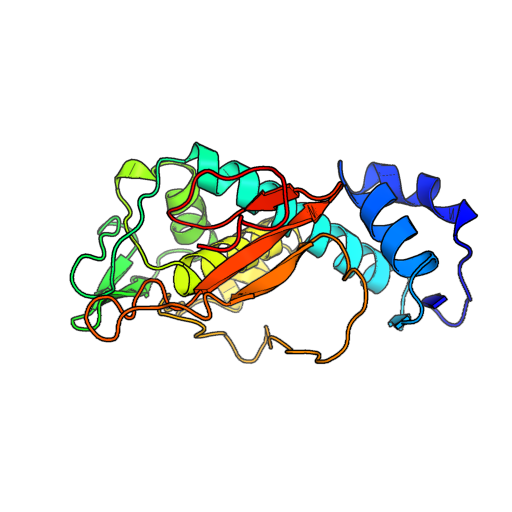103 1.00 95.31 96 GLY A O 1
ATOM 768 N N . VAL A 1 97 ? 2.196 6.850 19.066 1.00 97.62 97 VAL A N 1
ATOM 769 C CA . VAL A 1 97 ? 2.181 5.505 18.483 1.00 97.62 97 VAL A CA 1
ATOM 770 C C . VAL A 1 97 ? 3.019 5.489 17.197 1.00 97.62 97 VAL A C 1
ATOM 772 O O . VAL A 1 97 ? 2.796 6.321 16.317 1.00 97.62 97 VAL A O 1
ATOM 775 N N . PRO A 1 98 ? 3.967 4.548 17.024 1.00 98.12 98 PRO A N 1
ATOM 776 C CA . PRO A 1 98 ? 4.669 4.395 15.754 1.00 98.12 98 PRO A CA 1
ATOM 777 C C . PRO A 1 98 ? 3.704 3.964 14.642 1.00 98.12 98 PRO A C 1
ATOM 779 O O . PRO A 1 98 ? 3.080 2.906 14.739 1.00 98.12 98 PRO A O 1
ATOM 782 N N . ALA A 1 99 ? 3.621 4.738 13.558 1.00 98.00 99 ALA A N 1
ATOM 783 C CA . ALA A 1 99 ? 2.719 4.464 12.435 1.00 98.00 99 ALA A CA 1
ATOM 784 C C . ALA A 1 99 ? 2.939 3.069 11.823 1.00 98.00 99 ALA A C 1
ATOM 786 O O . ALA A 1 99 ? 1.987 2.370 11.491 1.00 98.00 99 ALA A O 1
ATOM 787 N N . THR A 1 100 ? 4.195 2.619 11.756 1.00 98.56 100 THR A N 1
ATOM 788 C CA . THR A 1 100 ? 4.550 1.246 11.357 1.00 98.56 100 THR A CA 1
ATOM 789 C C . THR A 1 100 ? 3.857 0.181 12.208 1.00 98.56 100 THR A C 1
ATOM 791 O O . THR A 1 100 ? 3.413 -0.824 11.664 1.00 98.56 100 THR A O 1
ATOM 794 N N . GLN A 1 101 ? 3.747 0.366 13.527 1.00 98.69 101 GLN A N 1
ATOM 795 C CA . GLN A 1 101 ? 3.071 -0.596 14.402 1.00 98.69 101 GLN A CA 1
ATOM 796 C C . GLN A 1 101 ? 1.560 -0.570 14.181 1.00 98.69 101 GLN A C 1
ATOM 798 O O . GLN A 1 101 ? 0.965 -1.626 14.011 1.00 98.69 101 GLN A O 1
ATOM 803 N N . ALA A 1 102 ? 0.971 0.625 14.113 1.00 98.69 102 ALA A N 1
ATOM 804 C CA . ALA A 1 102 ? -0.464 0.802 13.909 1.00 98.69 102 ALA A CA 1
ATOM 805 C C . ALA A 1 102 ? -0.953 0.225 12.572 1.00 98.69 102 ALA A C 1
ATOM 807 O O . ALA A 1 102 ? -1.976 -0.450 12.530 1.00 98.69 102 ALA A O 1
ATOM 808 N N . VAL A 1 103 ? -0.207 0.446 11.483 1.00 98.75 103 VAL A N 1
ATOM 809 C CA . VAL A 1 103 ? -0.540 -0.128 10.170 1.00 98.75 103 VAL A CA 1
ATOM 810 C C . VAL A 1 103 ? -0.340 -1.640 10.175 1.00 98.75 103 VAL A C 1
ATOM 812 O O . VAL A 1 103 ? -1.211 -2.358 9.704 1.00 98.75 103 VAL A O 1
ATOM 815 N N . ASN A 1 104 ? 0.771 -2.149 10.722 1.00 98.81 104 ASN A N 1
ATOM 816 C CA . ASN A 1 104 ? 1.005 -3.596 10.785 1.00 98.81 104 ASN A CA 1
ATOM 817 C C . ASN A 1 104 ? -0.043 -4.328 11.635 1.00 98.81 104 ASN A C 1
ATOM 819 O O . ASN A 1 104 ? -0.358 -5.475 11.327 1.00 98.81 104 ASN A O 1
ATOM 823 N N . ASP A 1 105 ? -0.601 -3.678 12.658 1.00 98.88 105 ASP A N 1
ATOM 824 C CA . ASP A 1 105 ? -1.664 -4.252 13.483 1.00 98.88 105 ASP A CA 1
ATOM 825 C C . ASP A 1 105 ? -2.910 -4.616 12.665 1.00 98.88 105 ASP A C 1
ATOM 827 O O . ASP A 1 105 ? -3.506 -5.656 12.914 1.00 98.88 105 ASP A O 1
ATOM 831 N N . ILE A 1 106 ? -3.238 -3.851 11.618 1.00 98.81 106 ILE A N 1
ATOM 832 C CA . ILE A 1 106 ? -4.364 -4.144 10.710 1.00 98.81 106 ILE A CA 1
ATOM 833 C C . ILE A 1 106 ? -4.184 -5.498 9.999 1.00 98.81 106 ILE A C 1
ATOM 835 O O . ILE A 1 106 ? -5.153 -6.203 9.723 1.00 98.81 106 ILE A O 1
ATOM 839 N N . PHE A 1 107 ? -2.941 -5.889 9.713 1.00 98.69 107 PHE A N 1
ATOM 840 C CA . PHE A 1 107 ? -2.629 -7.151 9.033 1.00 98.69 107 PHE A CA 1
ATOM 841 C C . PHE A 1 107 ? -2.520 -8.334 9.999 1.00 98.69 107 PHE A C 1
ATOM 843 O O . PHE A 1 107 ? -2.663 -9.477 9.580 1.00 98.69 107 PHE A O 1
ATOM 850 N N . VAL A 1 108 ? -2.246 -8.075 11.281 1.00 98.50 108 VAL A N 1
ATOM 851 C CA . VAL A 1 108 ? -2.070 -9.116 12.308 1.00 98.50 108 VAL A CA 1
ATOM 852 C C . VAL A 1 108 ? -3.367 -9.381 13.072 1.00 98.50 108 VAL A C 1
ATOM 854 O O . VAL A 1 108 ? -3.668 -10.528 13.383 1.00 98.50 108 VAL A O 1
ATOM 857 N N . ASN A 1 109 ? -4.133 -8.330 13.357 1.00 98.56 109 ASN A N 1
ATOM 858 C CA . ASN A 1 109 ? -5.366 -8.348 14.139 1.00 98.56 109 ASN A CA 1
ATOM 859 C C . ASN A 1 109 ? -6.549 -7.856 13.294 1.00 98.56 109 ASN A C 1
ATOM 861 O O . ASN A 1 109 ? -7.389 -7.107 13.786 1.00 98.56 109 ASN A O 1
ATOM 865 N N . GLY A 1 110 ? -6.603 -8.245 12.015 1.00 98.31 110 GLY A N 1
ATOM 866 C CA . GLY A 1 110 ? -7.562 -7.708 11.045 1.00 98.31 110 GLY A CA 1
ATOM 867 C C . GLY A 1 110 ? -9.022 -7.841 11.469 1.00 98.31 110 GLY A C 1
ATOM 868 O O . GLY A 1 110 ? -9.797 -6.934 11.205 1.00 98.31 110 GLY A O 1
ATOM 869 N N . GLU A 1 111 ? -9.389 -8.879 12.225 1.00 97.88 111 GLU A N 1
ATOM 870 C CA . GLU A 1 111 ? -10.744 -9.044 12.783 1.00 97.88 111 GLU A CA 1
ATOM 871 C C . GLU A 1 111 ? -11.206 -7.876 13.683 1.00 97.88 111 GLU A C 1
ATOM 873 O O . GLU A 1 111 ? -12.404 -7.699 13.879 1.00 97.88 111 GLU A O 1
ATOM 878 N N . ALA A 1 112 ? -10.283 -7.065 14.217 1.00 98.38 112 ALA A N 1
ATOM 879 C CA . ALA A 1 112 ? -10.593 -5.845 14.971 1.00 98.38 112 ALA A CA 1
ATOM 880 C C . ALA A 1 112 ? -10.847 -4.616 14.074 1.00 98.38 112 ALA A C 1
ATOM 882 O O . ALA A 1 112 ? -10.956 -3.495 14.581 1.00 98.38 112 ALA A O 1
ATOM 883 N N . TYR A 1 113 ? -10.876 -4.805 12.753 1.00 98.62 113 TYR A N 1
ATOM 884 C CA . TYR A 1 113 ? -10.972 -3.733 11.777 1.00 98.62 113 TYR A CA 1
ATOM 885 C C . TYR A 1 113 ? -12.069 -3.972 10.736 1.00 98.62 113 TYR A C 1
ATOM 887 O O . TYR A 1 113 ? -12.219 -5.056 10.161 1.00 98.62 113 TYR A O 1
ATOM 895 N N . ALA A 1 114 ? -12.788 -2.894 10.435 1.00 97.94 114 ALA A N 1
ATOM 896 C CA . ALA A 1 114 ? -13.763 -2.827 9.360 1.00 97.94 114 ALA A CA 1
ATOM 897 C C . ALA A 1 114 ? -13.679 -1.459 8.671 1.00 97.94 114 ALA A C 1
ATOM 899 O O . ALA A 1 114 ? -13.734 -0.431 9.344 1.00 97.94 114 ALA A O 1
ATOM 900 N N . PHE A 1 115 ? -13.516 -1.419 7.347 1.00 96.94 115 PHE A N 1
ATOM 901 C CA . PHE A 1 115 ? -13.354 -0.161 6.602 1.00 96.94 115 PHE A CA 1
ATOM 902 C C . PHE A 1 115 ? -13.726 -0.287 5.119 1.00 96.94 115 PHE A C 1
ATOM 904 O O . PHE A 1 115 ? -13.930 -1.387 4.606 1.00 96.94 115 PHE A O 1
ATOM 911 N N . GLU A 1 116 ? -13.836 0.862 4.452 1.00 93.12 116 GLU A N 1
ATOM 912 C CA . GLU A 1 116 ? -14.266 1.006 3.056 1.00 93.12 116 GLU A CA 1
ATOM 913 C C . GLU A 1 116 ? -13.129 0.670 2.066 1.00 93.12 116 GLU A C 1
ATOM 915 O O . GLU A 1 116 ? -11.951 0.655 2.443 1.00 93.12 116 GLU A O 1
ATOM 920 N N . CYS A 1 117 ? -13.458 0.370 0.804 1.00 92.19 117 CYS A N 1
ATOM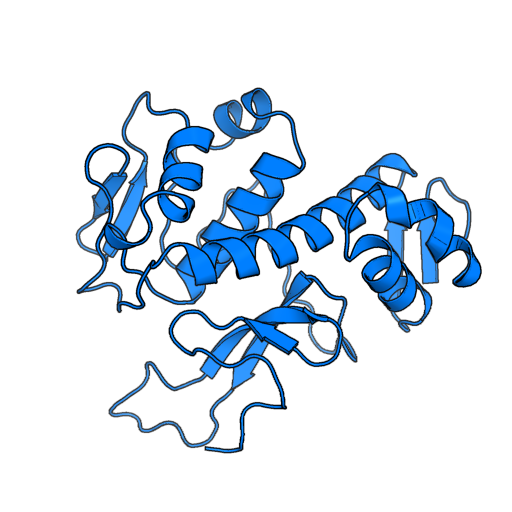 921 C CA . CYS A 1 117 ? -12.494 -0.104 -0.190 1.00 92.19 117 CYS A CA 1
ATOM 922 C C . CYS A 1 117 ? -11.401 0.923 -0.542 1.00 92.19 117 CYS A C 1
ATOM 924 O O . CYS A 1 117 ? -10.241 0.538 -0.680 1.00 92.19 117 CYS A O 1
ATOM 926 N N . ALA A 1 118 ? -11.700 2.223 -0.606 1.00 92.44 118 ALA A N 1
ATOM 927 C CA . ALA A 1 118 ? -10.694 3.269 -0.814 1.00 92.44 118 ALA A CA 1
ATOM 928 C C . ALA A 1 118 ? -9.689 3.337 0.349 1.00 92.44 118 ALA A C 1
ATOM 930 O O . ALA A 1 118 ? -8.473 3.364 0.135 1.00 92.44 118 ALA A O 1
ATOM 931 N N . THR A 1 119 ? -10.185 3.262 1.588 1.00 96.06 119 THR A N 1
ATOM 932 C CA . THR A 1 119 ? -9.339 3.196 2.789 1.00 96.06 119 THR A CA 1
ATOM 933 C C . THR A 1 119 ? -8.444 1.950 2.762 1.00 96.06 119 THR A C 1
ATOM 935 O O . THR A 1 119 ? -7.265 2.028 3.116 1.00 96.06 119 THR A O 1
ATOM 938 N N . ALA A 1 120 ? -8.960 0.812 2.284 1.00 97.12 120 ALA A N 1
ATOM 939 C CA . ALA A 1 120 ? -8.184 -0.417 2.127 1.00 97.12 120 ALA A CA 1
ATOM 940 C C . ALA A 1 120 ? -7.004 -0.250 1.155 1.00 97.12 120 ALA A C 1
ATOM 942 O O . ALA A 1 120 ? -5.895 -0.693 1.459 1.00 97.12 120 ALA A O 1
ATOM 943 N N . MET A 1 121 ? -7.202 0.446 0.027 1.00 97.00 121 MET A N 1
ATOM 944 C CA . MET A 1 121 ? -6.121 0.724 -0.930 1.00 97.00 121 MET A CA 1
ATOM 945 C C . MET A 1 121 ? -5.001 1.550 -0.286 1.00 97.00 121 MET A C 1
ATOM 947 O O . MET A 1 121 ? -3.819 1.238 -0.447 1.00 97.00 121 MET A O 1
ATOM 951 N N . MET A 1 122 ? -5.356 2.563 0.509 1.00 97.50 122 MET A N 1
ATOM 952 C CA . MET A 1 122 ? -4.370 3.351 1.252 1.00 97.50 122 MET A CA 1
ATOM 953 C C . MET A 1 122 ? -3.609 2.505 2.281 1.00 97.50 122 MET A C 1
ATOM 955 O O . MET A 1 122 ? -2.384 2.599 2.361 1.00 97.50 122 MET A O 1
ATOM 959 N N . ILE A 1 123 ? -4.299 1.641 3.032 1.00 98.38 123 ILE A N 1
ATOM 960 C CA . ILE A 1 123 ? -3.675 0.715 3.994 1.00 98.38 123 ILE A CA 1
ATOM 961 C C . ILE A 1 123 ? -2.669 -0.213 3.296 1.00 98.38 123 ILE A C 1
ATOM 963 O O . ILE A 1 123 ? -1.550 -0.387 3.789 1.00 98.38 123 ILE A O 1
ATOM 967 N N . ILE A 1 124 ? -3.028 -0.758 2.129 1.00 98.56 124 ILE A N 1
ATOM 968 C CA . ILE A 1 124 ? -2.145 -1.591 1.301 1.00 98.56 124 ILE A CA 1
ATOM 969 C C . ILE A 1 124 ? -0.903 -0.808 0.875 1.00 98.56 124 ILE A C 1
ATOM 971 O O . ILE A 1 124 ? 0.214 -1.295 1.058 1.00 98.56 124 ILE A O 1
ATOM 975 N N . PHE A 1 125 ? -1.059 0.419 0.374 1.00 98.12 125 PHE A N 1
ATOM 976 C CA . PHE A 1 125 ? 0.088 1.240 -0.012 1.00 98.12 125 PHE A CA 1
ATOM 977 C C . PHE A 1 125 ? 0.998 1.581 1.168 1.00 98.12 125 PHE A C 1
ATOM 979 O O . PHE A 1 125 ? 2.222 1.518 1.039 1.00 98.12 125 PHE A O 1
ATOM 986 N N . TYR A 1 126 ? 0.436 1.896 2.336 1.00 98.25 126 TYR A N 1
ATOM 987 C CA . TYR A 1 126 ? 1.239 2.137 3.531 1.00 98.25 126 TYR A CA 1
ATOM 988 C C . TYR A 1 126 ? 1.999 0.890 3.964 1.00 98.25 126 TYR A C 1
ATOM 990 O O . TYR A 1 126 ? 3.188 0.980 4.268 1.00 98.25 126 TYR A O 1
ATOM 998 N N . LYS A 1 127 ? 1.367 -0.285 3.924 1.00 98.69 127 LYS A N 1
ATOM 999 C CA . LYS A 1 127 ? 2.049 -1.552 4.192 1.00 98.69 127 LYS A CA 1
ATOM 1000 C C . LYS A 1 127 ? 3.171 -1.823 3.194 1.00 98.69 127 LYS A C 1
ATOM 1002 O O . LYS A 1 127 ? 4.271 -2.200 3.604 1.00 98.69 127 LYS A O 1
ATOM 1007 N N . ALA A 1 128 ? 2.925 -1.572 1.912 1.00 98.44 128 ALA A N 1
ATOM 1008 C CA . ALA A 1 128 ? 3.921 -1.738 0.867 1.00 98.44 128 ALA A CA 1
ATOM 1009 C C . ALA A 1 128 ? 5.127 -0.810 1.076 1.00 98.44 128 ALA A C 1
ATOM 1011 O O . ALA A 1 128 ? 6.277 -1.245 0.986 1.00 98.44 128 ALA A O 1
ATOM 1012 N N . LEU A 1 129 ? 4.881 0.452 1.441 1.00 97.62 129 LEU A N 1
ATOM 1013 C CA . LEU A 1 129 ? 5.931 1.403 1.803 1.00 97.62 129 LEU A CA 1
ATOM 1014 C C . LEU A 1 129 ? 6.728 0.936 3.018 1.00 97.62 129 LEU A C 1
ATOM 1016 O O . LEU A 1 129 ? 7.953 0.925 2.944 1.00 97.62 129 LEU A O 1
ATOM 1020 N N . ILE A 1 130 ? 6.065 0.515 4.100 1.00 98.44 130 ILE A N 1
ATOM 1021 C CA . ILE A 1 130 ? 6.719 -0.004 5.315 1.00 98.44 130 ILE A CA 1
ATOM 1022 C C . ILE A 1 130 ? 7.692 -1.139 4.971 1.00 98.44 130 ILE A C 1
ATOM 1024 O O . ILE A 1 130 ? 8.800 -1.185 5.494 1.00 98.44 130 ILE A O 1
ATOM 1028 N N . ASN A 1 131 ? 7.321 -2.029 4.049 1.00 98.25 131 ASN A N 1
ATOM 1029 C CA . ASN A 1 131 ? 8.190 -3.127 3.622 1.00 98.25 131 ASN A CA 1
ATOM 1030 C C . ASN A 1 131 ? 9.279 -2.694 2.610 1.00 98.25 131 ASN A C 1
ATOM 1032 O O . ASN A 1 131 ? 10.234 -3.437 2.340 1.00 98.25 131 ASN A O 1
ATOM 1036 N N . THR A 1 132 ? 9.169 -1.493 2.040 1.00 97.62 132 THR A N 1
ATOM 1037 C CA . THR A 1 132 ? 10.062 -0.981 0.992 1.00 97.62 132 THR A CA 1
ATOM 1038 C C . THR A 1 132 ? 11.136 -0.035 1.536 1.00 97.62 132 THR A C 1
ATOM 1040 O O . THR A 1 132 ? 12.292 -0.155 1.120 1.00 97.62 132 THR A O 1
ATOM 1043 N N . ILE A 1 133 ? 10.795 0.856 2.475 1.00 96.19 133 ILE A N 1
ATOM 1044 C CA . ILE A 1 133 ? 11.700 1.857 3.072 1.00 96.19 133 ILE A CA 1
ATOM 1045 C C . ILE A 1 133 ? 12.077 1.515 4.524 1.00 96.19 133 ILE A C 1
ATOM 1047 O O . ILE A 1 133 ? 11.409 0.701 5.150 1.00 96.19 133 ILE A O 1
ATOM 1051 N N . PRO A 1 134 ? 13.121 2.140 5.106 1.00 97.69 134 PRO A N 1
ATOM 1052 C CA . PRO A 1 134 ? 13.406 1.986 6.532 1.00 97.69 134 PRO A CA 1
ATOM 1053 C C . PRO A 1 134 ? 12.224 2.432 7.408 1.00 97.69 134 PRO A C 1
ATOM 1055 O O . PRO A 1 134 ? 11.680 3.524 7.217 1.00 97.69 134 PRO A O 1
ATOM 1058 N N . ASN A 1 135 ? 11.868 1.619 8.405 1.00 97.94 135 ASN A N 1
ATOM 1059 C CA . ASN A 1 135 ? 10.740 1.868 9.308 1.00 97.94 135 ASN A CA 1
ATOM 1060 C C . ASN A 1 135 ? 10.858 3.204 10.050 1.00 97.94 135 ASN A C 1
ATOM 1062 O O . ASN A 1 135 ? 9.856 3.880 10.276 1.00 97.94 135 ASN A O 1
ATOM 1066 N N . GLU A 1 136 ? 12.076 3.608 10.409 1.00 97.81 136 GLU A N 1
ATOM 1067 C CA . GLU A 1 136 ? 12.347 4.888 11.062 1.00 97.81 136 GLU A CA 1
ATOM 1068 C C . GLU A 1 136 ? 11.923 6.050 10.162 1.00 97.81 136 GLU A C 1
ATOM 1070 O O . GLU A 1 136 ? 11.251 6.966 10.624 1.00 97.81 136 GLU A O 1
ATOM 1075 N N . ARG A 1 137 ? 12.217 5.970 8.856 1.00 96.56 137 ARG A N 1
ATOM 1076 C CA . ARG A 1 137 ? 11.804 6.990 7.881 1.00 96.56 137 ARG A CA 1
ATOM 1077 C C . ARG A 1 137 ? 10.296 7.032 7.699 1.00 96.56 137 ARG A C 1
ATOM 1079 O O . ARG A 1 137 ? 9.734 8.120 7.619 1.00 96.56 137 ARG A O 1
ATOM 1086 N N . PHE A 1 138 ? 9.637 5.876 7.666 1.00 97.44 138 PHE A N 1
ATOM 1087 C CA . PHE A 1 138 ? 8.177 5.835 7.618 1.00 97.44 138 PHE A CA 1
ATOM 1088 C C . PHE A 1 138 ? 7.571 6.511 8.857 1.00 97.44 138 PHE A C 1
ATOM 1090 O O . PHE A 1 138 ? 6.746 7.411 8.732 1.00 97.44 138 PHE A O 1
ATOM 1097 N N . ASN A 1 139 ? 8.026 6.137 10.056 1.00 97.38 139 ASN A N 1
ATOM 1098 C CA . ASN A 1 139 ? 7.537 6.723 11.304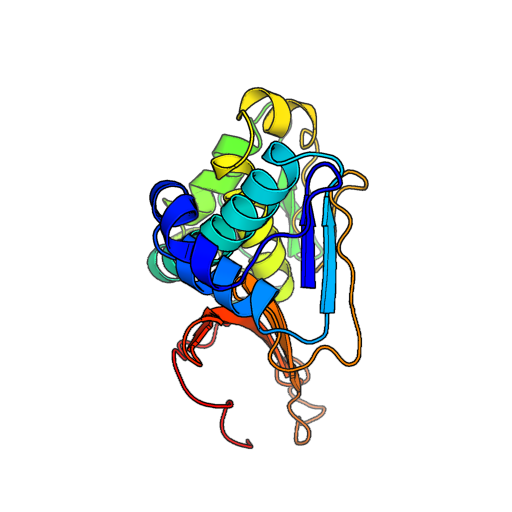 1.00 97.38 139 ASN A CA 1
ATOM 1099 C C . ASN A 1 139 ? 7.827 8.230 11.399 1.00 97.38 139 ASN A C 1
ATOM 1101 O O . ASN A 1 139 ? 7.005 8.959 11.939 1.00 97.38 139 ASN A O 1
ATOM 1105 N N . GLU A 1 140 ? 8.959 8.706 10.871 1.00 95.25 140 GLU A N 1
ATOM 1106 C CA . GLU A 1 140 ? 9.288 10.135 10.812 1.00 95.25 140 GLU A CA 1
ATOM 1107 C C . GLU A 1 140 ? 8.337 10.921 9.902 1.00 95.25 140 GLU A C 1
ATOM 1109 O O . GLU A 1 140 ? 7.990 12.054 10.229 1.00 95.25 140 GLU A O 1
ATOM 1114 N N . VAL A 1 141 ? 7.924 10.342 8.772 1.00 94.94 141 VAL A N 1
ATOM 1115 C CA . VAL A 1 141 ? 7.075 11.014 7.778 1.00 94.94 141 VAL A CA 1
ATOM 1116 C C . VAL A 1 141 ? 5.595 10.951 8.153 1.00 94.94 141 VAL A C 1
ATOM 1118 O O . VAL A 1 141 ? 4.894 11.954 8.053 1.00 94.94 141 VAL A O 1
ATOM 1121 N N . PHE A 1 142 ? 5.113 9.796 8.605 1.00 94.94 142 PHE A N 1
ATOM 1122 C CA . PHE A 1 142 ? 3.688 9.524 8.810 1.00 94.94 142 PHE A CA 1
ATOM 1123 C C . PHE A 1 142 ? 3.277 9.611 10.291 1.00 94.94 142 PHE A C 1
ATOM 1125 O O . PHE A 1 142 ? 2.514 8.785 10.781 1.00 94.94 142 PHE A O 1
ATOM 1132 N N . GLN A 1 143 ? 3.771 10.620 11.019 1.00 93.06 143 GLN A N 1
ATOM 1133 C CA . GLN A 1 143 ? 3.511 10.804 12.463 1.00 93.06 143 GLN A CA 1
ATOM 1134 C C . GLN A 1 143 ? 2.047 11.128 12.803 1.00 93.06 143 GLN A C 1
ATOM 1136 O O . GLN A 1 143 ? 1.615 10.926 13.935 1.00 93.06 143 GLN A O 1
ATOM 1141 N N . HIS A 1 144 ? 1.296 11.649 11.832 1.00 93.06 144 HIS A N 1
ATOM 1142 C CA . HIS A 1 144 ? -0.099 12.078 11.974 1.00 93.06 144 HIS A CA 1
ATOM 1143 C C . HIS A 1 144 ? -0.967 11.400 10.916 1.00 93.06 144 HIS A C 1
ATOM 1145 O O . HIS A 1 144 ? -1.667 12.051 10.145 1.00 93.06 144 HIS A O 1
ATOM 1151 N N . LEU A 1 145 ? -0.823 10.080 10.811 1.00 95.25 145 LEU A N 1
ATOM 1152 C CA . LEU A 1 145 ? -1.528 9.301 9.809 1.00 95.25 145 LEU A CA 1
ATOM 1153 C C . LEU A 1 145 ? -3.039 9.335 10.067 1.00 95.25 145 LEU A C 1
ATOM 1155 O O . LEU A 1 145 ? -3.488 9.100 11.189 1.00 95.25 145 LEU A O 1
ATOM 1159 N N . TYR A 1 146 ? -3.805 9.603 9.015 1.00 96.25 146 TYR A N 1
ATOM 1160 C CA . TYR A 1 146 ? -5.259 9.564 9.038 1.00 96.25 146 TYR A CA 1
ATOM 1161 C C . TYR A 1 146 ? -5.749 8.700 7.879 1.00 96.25 146 TYR A C 1
ATOM 1163 O O . TYR A 1 146 ? -5.473 9.002 6.719 1.00 96.25 146 TYR A O 1
ATOM 1171 N N . LEU A 1 147 ? -6.416 7.593 8.203 1.00 97.06 147 LEU A N 1
ATOM 1172 C CA . LEU A 1 147 ? -6.948 6.651 7.222 1.00 97.06 147 LEU A CA 1
ATOM 1173 C C . LEU A 1 147 ? -8.426 6.957 6.996 1.00 97.06 147 LEU A C 1
ATOM 1175 O O . LEU A 1 147 ? -9.259 6.673 7.857 1.00 97.06 147 LEU A O 1
ATOM 1179 N N . TRP A 1 148 ? -8.743 7.561 5.856 1.00 94.94 148 TRP A N 1
ATOM 1180 C CA . TRP A 1 148 ? -10.112 7.875 5.463 1.00 94.94 148 TRP A CA 1
ATOM 1181 C C . TRP A 1 148 ? -10.170 8.130 3.958 1.00 94.94 148 TRP A C 1
ATOM 1183 O O . TRP A 1 148 ? -9.541 9.076 3.478 1.00 94.94 148 TRP A O 1
ATOM 1193 N N . ASP A 1 149 ? -10.920 7.303 3.226 1.00 92.12 149 ASP A N 1
ATOM 1194 C CA . ASP A 1 149 ? -11.024 7.395 1.764 1.00 92.12 149 ASP A CA 1
ATOM 1195 C C . ASP A 1 149 ? -9.614 7.394 1.117 1.00 92.12 149 ASP A C 1
ATOM 1197 O O . ASP A 1 149 ? -8.689 6.743 1.608 1.00 92.12 149 ASP A O 1
ATOM 1201 N N . TRP A 1 150 ? -9.415 8.152 0.041 1.00 91.50 150 TRP A N 1
ATOM 1202 C CA . TRP A 1 150 ? -8.136 8.348 -0.643 1.00 91.50 150 TRP A CA 1
ATOM 1203 C C . TRP A 1 150 ? -7.218 9.406 -0.009 1.00 91.50 150 TRP A C 1
ATOM 1205 O O . TRP A 1 150 ? -6.315 9.920 -0.682 1.00 91.50 150 TRP A O 1
ATOM 1215 N N . GLN A 1 151 ? -7.431 9.787 1.258 1.00 88.12 151 GLN A N 1
ATOM 1216 C CA . GLN A 1 151 ? -6.543 10.755 1.902 1.00 88.12 151 GLN A CA 1
ATOM 1217 C C . GLN A 1 151 ? -5.110 10.225 1.952 1.00 88.12 151 GLN A C 1
ATOM 1219 O O . GLN A 1 151 ? -4.839 9.136 2.449 1.00 88.12 151 GLN A O 1
ATOM 1224 N N . ASN A 1 152 ? -4.182 11.025 1.429 1.00 85.31 152 ASN A N 1
ATOM 1225 C CA . ASN A 1 152 ? -2.773 10.682 1.338 1.00 85.31 152 ASN A CA 1
ATOM 1226 C C . ASN A 1 152 ? -1.893 11.779 1.942 1.00 85.31 152 ASN A C 1
ATOM 1228 O O . ASN A 1 152 ? -2.319 12.907 2.198 1.00 85.31 152 ASN A O 1
ATOM 1232 N N . HIS A 1 153 ? -0.631 11.427 2.176 1.00 84.12 153 HIS A N 1
ATOM 1233 C CA . HIS A 1 153 ? 0.369 12.392 2.606 1.00 84.12 153 HIS A CA 1
ATOM 1234 C C . HIS A 1 153 ? 0.982 13.076 1.374 1.00 84.12 153 HIS A C 1
ATOM 1236 O O . HIS A 1 153 ? 1.278 12.381 0.402 1.00 84.12 153 HIS A O 1
ATOM 1242 N N . PRO A 1 154 ? 1.311 14.381 1.411 1.00 81.56 154 PRO A N 1
ATOM 1243 C CA . PRO A 1 154 ? 1.953 15.068 0.283 1.00 81.56 154 PRO A CA 1
ATOM 1244 C C . PRO A 1 154 ? 3.268 14.435 -0.205 1.00 81.56 154 PRO A C 1
ATOM 1246 O O . PRO A 1 154 ? 3.646 14.602 -1.361 1.00 81.56 154 PRO A O 1
ATOM 1249 N N . PHE A 1 155 ? 3.969 13.700 0.666 1.00 79.69 155 PHE A N 1
ATOM 1250 C CA . PHE A 1 155 ? 5.183 12.945 0.311 1.00 79.69 155 PHE A CA 1
ATOM 1251 C C . PHE A 1 155 ? 4.913 11.577 -0.329 1.00 79.69 155 PHE A C 1
ATOM 1253 O O . PHE A 1 155 ? 5.856 10.882 -0.695 1.00 79.69 155 PHE A O 1
ATOM 1260 N N . PHE A 1 156 ? 3.648 11.198 -0.482 1.00 83.06 156 PHE A N 1
ATOM 1261 C CA . PHE A 1 156 ? 3.220 10.001 -1.189 1.00 83.06 156 PHE A CA 1
ATOM 1262 C C . PHE A 1 156 ? 2.053 10.329 -2.138 1.00 83.06 156 PHE A C 1
ATOM 1264 O O . PHE A 1 156 ? 0.912 9.927 -1.897 1.00 83.06 156 PHE A O 1
ATOM 1271 N N . PRO A 1 157 ? 2.312 11.126 -3.193 1.00 81.31 157 PRO A N 1
ATOM 1272 C CA . PRO A 1 157 ? 1.274 11.527 -4.126 1.00 81.31 157 PRO A CA 1
ATOM 1273 C C . PRO A 1 157 ? 0.820 10.336 -4.974 1.00 81.31 157 PRO A C 1
ATOM 1275 O O . PRO A 1 157 ? 1.632 9.657 -5.601 1.00 81.31 157 PRO A O 1
ATOM 1278 N N . LEU A 1 158 ? -0.493 10.134 -5.049 1.00 86.00 158 LEU A N 1
ATOM 1279 C CA . LEU A 1 158 ? -1.104 9.196 -5.985 1.00 86.00 158 LEU A CA 1
ATOM 1280 C C . LEU A 1 158 ? -1.375 9.887 -7.322 1.00 86.00 158 LEU A C 1
ATOM 1282 O O . LEU A 1 158 ? -1.811 11.040 -7.366 1.00 86.00 158 LEU A O 1
ATOM 1286 N N . ARG A 1 159 ? -1.128 9.177 -8.425 1.00 85.56 159 ARG A N 1
ATOM 1287 C CA . ARG A 1 159 ? -1.365 9.685 -9.778 1.00 85.56 159 ARG A CA 1
ATOM 1288 C C . ARG A 1 159 ? -2.344 8.789 -10.517 1.00 85.56 159 ARG A C 1
ATOM 1290 O O . ARG A 1 159 ? -2.019 7.652 -10.834 1.00 85.56 159 ARG A O 1
ATOM 1297 N N . ASN A 1 160 ? -3.478 9.363 -10.901 1.00 84.56 160 ASN A N 1
ATOM 1298 C CA . ASN A 1 160 ? -4.401 8.729 -11.835 1.00 84.56 160 ASN A CA 1
ATOM 1299 C C . ASN A 1 160 ? -3.902 8.943 -13.265 1.00 84.56 160 ASN A C 1
ATOM 1301 O O . ASN A 1 160 ? -3.689 10.084 -13.686 1.00 84.56 160 ASN A O 1
ATOM 1305 N N . VAL A 1 161 ? -3.713 7.856 -14.011 1.00 80.88 161 VAL A N 1
ATOM 1306 C CA . VAL A 1 161 ? -3.273 7.903 -15.409 1.00 80.88 161 VAL A CA 1
ATOM 1307 C C . VAL A 1 161 ? -4.387 7.332 -16.291 1.00 80.88 161 VAL A C 1
ATOM 1309 O O . VAL A 1 161 ? -4.652 6.133 -16.233 1.00 80.88 161 VAL A O 1
ATOM 1312 N N . PRO A 1 162 ? -5.082 8.161 -17.090 1.00 77.06 162 PRO A N 1
ATOM 1313 C CA . PRO A 1 162 ? -6.097 7.667 -18.010 1.00 77.06 162 PRO A CA 1
ATOM 1314 C C . PRO A 1 162 ? -5.449 6.996 -19.226 1.00 77.06 162 PRO A C 1
ATOM 1316 O O . PRO A 1 162 ? -4.387 7.415 -19.682 1.00 77.06 162 PRO A O 1
ATOM 1319 N N . GLY A 1 163 ? -6.128 6.000 -19.798 1.00 68.88 163 GLY A N 1
ATOM 1320 C CA . GLY A 1 163 ? -5.716 5.389 -21.066 1.00 68.88 163 GLY A CA 1
ATOM 1321 C C . GLY A 1 163 ? -4.460 4.518 -20.987 1.00 68.88 163 GLY A C 1
ATOM 1322 O O . GLY A 1 163 ? -3.841 4.270 -22.020 1.00 68.88 163 GLY A O 1
ATOM 1323 N N . VAL A 1 164 ? -4.087 4.056 -19.790 1.00 71.69 164 VAL A N 1
ATOM 1324 C CA . VAL A 1 164 ? -3.123 2.959 -19.630 1.00 71.69 164 VAL A CA 1
ATOM 1325 C C . VAL A 1 164 ? -3.722 1.681 -20.219 1.00 71.69 164 VAL A C 1
ATOM 1327 O O . VAL A 1 164 ? -4.929 1.465 -20.110 1.00 71.69 164 VAL A O 1
ATOM 1330 N N . GLY A 1 165 ? -2.904 0.872 -20.895 1.00 78.06 165 GLY A N 1
ATOM 1331 C CA . GLY A 1 165 ? -3.354 -0.343 -21.585 1.00 78.06 165 GLY A CA 1
ATOM 1332 C C . GLY A 1 165 ? -3.764 -1.452 -20.610 1.00 78.06 165 GLY A C 1
ATOM 1333 O O . GLY A 1 165 ? -4.733 -1.336 -19.861 1.00 78.06 165 GLY A O 1
ATOM 1334 N N . ALA A 1 166 ? -3.004 -2.546 -20.583 1.00 79.12 166 ALA A N 1
ATOM 1335 C CA . ALA A 1 166 ? -3.226 -3.614 -19.606 1.00 79.12 166 ALA A CA 1
ATOM 1336 C C . ALA A 1 166 ? -2.923 -3.181 -18.156 1.00 79.12 166 ALA A C 1
ATOM 1338 O O . ALA A 1 166 ? -3.400 -3.832 -17.238 1.00 79.12 166 ALA A O 1
ATOM 1339 N N . GLY A 1 167 ? -2.221 -2.058 -17.953 1.00 87.75 167 GLY A N 1
ATOM 1340 C CA . GLY A 1 167 ? -1.683 -1.664 -16.649 1.00 87.75 167 GLY A CA 1
ATOM 1341 C C . GLY A 1 167 ? -0.410 -2.439 -16.310 1.00 87.75 167 GLY A C 1
ATOM 1342 O O . GLY A 1 167 ? 0.057 -3.269 -17.094 1.00 87.75 167 GLY A O 1
ATOM 1343 N N . ILE A 1 168 ? 0.169 -2.136 -15.155 1.00 94.56 168 ILE A N 1
ATOM 1344 C CA . ILE A 1 168 ? 1.319 -2.843 -14.591 1.00 94.56 168 ILE A CA 1
ATOM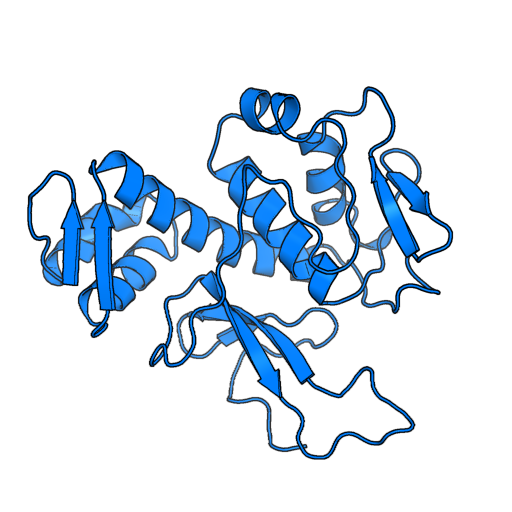 1345 C C . ILE A 1 168 ? 0.875 -3.484 -13.270 1.00 94.56 168 ILE A C 1
ATOM 1347 O O . ILE A 1 168 ? 0.245 -2.796 -12.464 1.00 94.56 168 ILE A O 1
ATOM 1351 N N . PRO A 1 169 ? 1.231 -4.751 -12.981 1.00 96.31 169 PRO A N 1
ATOM 1352 C CA . PRO A 1 169 ? 0.891 -5.365 -11.702 1.00 96.31 169 PRO A CA 1
ATOM 1353 C C . PRO A 1 169 ? 1.287 -4.491 -10.502 1.00 96.31 169 PRO A C 1
ATOM 1355 O O . PRO A 1 169 ? 2.334 -3.826 -10.503 1.00 96.31 169 PRO A O 1
ATOM 1358 N N . GLY A 1 170 ? 0.419 -4.467 -9.493 1.00 96.12 170 GLY A N 1
ATOM 1359 C CA . GLY A 1 170 ? 0.462 -3.529 -8.372 1.00 96.12 170 GLY A CA 1
ATOM 1360 C C . GLY A 1 170 ? -0.237 -2.186 -8.631 1.00 96.12 170 GLY A C 1
ATOM 1361 O O . GLY A 1 170 ? -0.321 -1.381 -7.707 1.00 96.12 170 GLY A O 1
ATOM 1362 N N . ASP A 1 171 ? -0.744 -1.920 -9.840 1.00 94.69 171 ASP A N 1
ATOM 1363 C CA . ASP A 1 171 ? -1.638 -0.780 -10.080 1.00 94.69 171 ASP A CA 1
ATOM 1364 C C . ASP A 1 171 ? -2.968 -0.971 -9.334 1.00 94.69 171 ASP A C 1
ATOM 1366 O O . ASP A 1 171 ? -3.505 -2.080 -9.270 1.00 94.69 171 ASP A O 1
ATOM 1370 N N . VAL A 1 172 ? -3.538 0.132 -8.834 1.00 93.69 172 VAL A N 1
ATOM 1371 C CA . VAL A 1 172 ? -4.952 0.159 -8.444 1.00 93.69 172 VAL A CA 1
ATOM 1372 C C . VAL A 1 172 ? -5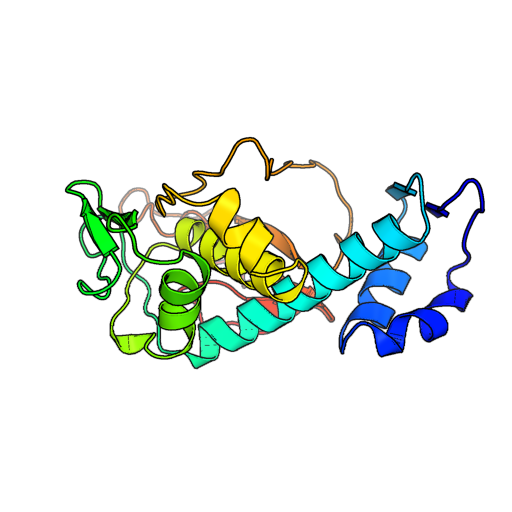.794 0.544 -9.654 1.00 93.69 172 VAL A C 1
ATOM 1374 O O . VAL A 1 172 ? -5.560 1.573 -10.292 1.00 93.69 172 VAL A O 1
ATOM 1377 N N . ARG A 1 173 ? -6.778 -0.294 -9.973 1.00 90.81 173 ARG A N 1
ATOM 1378 C CA . ARG A 1 173 ? -7.738 -0.107 -11.061 1.00 90.81 173 ARG A CA 1
ATOM 1379 C C . ARG A 1 173 ? -9.139 0.076 -10.488 1.00 90.81 173 ARG A C 1
ATOM 1381 O O . ARG A 1 173 ? -9.380 -0.151 -9.306 1.00 90.81 173 ARG A O 1
ATOM 1388 N N . TYR A 1 174 ? -10.059 0.502 -11.343 1.00 88.00 174 TYR A N 1
ATOM 1389 C CA . TYR A 1 174 ? -11.450 0.709 -10.969 1.00 88.00 174 TYR A CA 1
ATOM 1390 C C . TYR A 1 174 ? -12.364 -0.050 -11.919 1.00 88.00 174 TYR A C 1
ATOM 1392 O O . TYR A 1 174 ? -12.385 0.233 -13.121 1.00 88.00 174 TYR A O 1
ATOM 1400 N N . PHE A 1 175 ?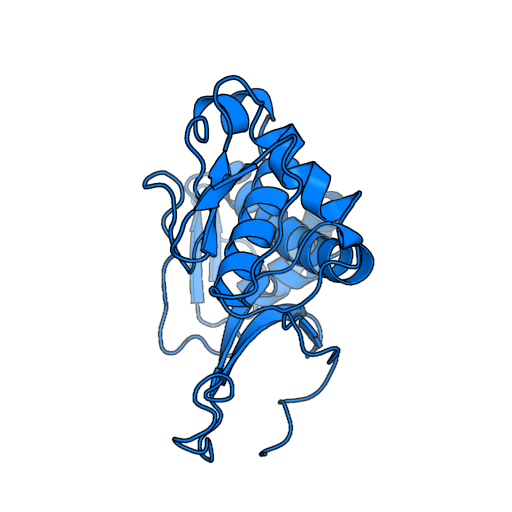 -13.135 -0.987 -11.378 1.00 85.06 175 PHE A N 1
ATOM 1401 C CA . PHE A 1 175 ? -14.198 -1.652 -12.114 1.00 85.06 175 PHE A CA 1
ATOM 1402 C C . PHE A 1 175 ? -15.500 -0.907 -11.887 1.00 85.06 175 PHE A C 1
ATOM 1404 O O . PHE A 1 175 ? -16.029 -0.880 -10.782 1.00 85.06 175 PHE A O 1
ATOM 1411 N N . LYS A 1 176 ? -16.014 -0.273 -12.938 1.00 81.81 176 LYS A N 1
ATOM 1412 C CA . LYS A 1 176 ? -17.270 0.470 -12.871 1.00 81.81 176 LYS A CA 1
ATOM 1413 C C . LYS A 1 176 ? -18.451 -0.485 -13.007 1.00 81.81 176 LYS A C 1
ATOM 1415 O O . LYS A 1 176 ? -18.490 -1.250 -13.964 1.00 81.81 176 LYS A O 1
ATOM 1420 N N . ASN A 1 177 ? -19.447 -0.344 -12.138 1.00 78.50 177 ASN A N 1
ATOM 1421 C CA . ASN A 1 177 ? -20.753 -0.966 -12.312 1.00 78.50 177 ASN A CA 1
ATOM 1422 C C . ASN A 1 177 ? -21.697 0.010 -13.050 1.00 78.50 177 ASN A C 1
ATOM 1424 O O . ASN A 1 177 ? -22.135 1.005 -12.459 1.00 78.50 177 ASN A O 1
ATOM 1428 N N . PRO A 1 178 ? -21.989 -0.206 -14.346 1.00 74.62 178 PRO A N 1
ATOM 1429 C CA . PRO A 1 178 ? -22.862 0.680 -15.111 1.00 74.62 178 PRO A CA 1
ATOM 1430 C C . PRO A 1 178 ? -24.338 0.584 -14.697 1.00 74.62 178 PRO A C 1
ATOM 1432 O O . PRO A 1 178 ? -25.069 1.553 -14.907 1.00 74.62 178 PRO A O 1
ATOM 1435 N N . ASP A 1 179 ? -24.750 -0.522 -14.076 1.00 75.06 179 ASP A N 1
ATOM 1436 C CA . ASP A 1 179 ? -26.141 -0.842 -13.745 1.00 75.06 179 ASP A CA 1
ATOM 1437 C C . ASP A 1 179 ? -26.475 -0.584 -12.262 1.00 75.06 179 ASP A C 1
ATOM 1439 O O . ASP A 1 179 ? -27.496 -1.035 -11.731 1.00 75.06 179 ASP A O 1
ATOM 1443 N N . VAL A 1 180 ? -25.630 0.196 -11.575 1.00 77.94 180 VAL A N 1
ATOM 1444 C CA . VAL A 1 180 ? -25.807 0.535 -10.160 1.00 77.94 180 VAL A CA 1
ATOM 1445 C C . VAL A 1 180 ? -27.174 1.165 -9.879 1.00 77.94 180 VAL A C 1
ATOM 1447 O O . VAL A 1 180 ? -27.592 2.161 -10.477 1.00 77.94 180 VAL A O 1
ATOM 1450 N N . SER A 1 181 ? -27.867 0.611 -8.885 1.00 75.31 181 SER A N 1
ATOM 1451 C CA . SER A 1 181 ? -29.095 1.204 -8.365 1.00 75.31 181 SER A CA 1
ATOM 1452 C C . SER A 1 181 ? -28.782 2.473 -7.562 1.00 75.31 181 SER A C 1
ATOM 1454 O O . SER A 1 181 ? -27.947 2.425 -6.654 1.00 75.31 181 SER A O 1
ATOM 1456 N N . PRO A 1 182 ? -29.519 3.584 -7.760 1.00 75.56 182 PRO A N 1
ATOM 1457 C CA . PRO A 1 182 ? -29.414 4.768 -6.903 1.00 75.56 182 PRO A CA 1
ATOM 1458 C C . PRO A 1 182 ? -29.683 4.493 -5.415 1.00 75.56 182 PRO A C 1
ATOM 1460 O O . PRO A 1 182 ? -29.330 5.306 -4.567 1.00 75.56 182 PRO A O 1
ATOM 1463 N N . GLN A 1 183 ? -30.336 3.370 -5.092 1.00 74.25 183 GLN A N 1
ATOM 1464 C CA . GLN A 1 183 ? -30.613 2.952 -3.714 1.00 74.25 183 GLN A CA 1
ATOM 1465 C C . GLN A 1 183 ? -29.429 2.230 -3.060 1.00 74.25 183 GLN A C 1
ATOM 1467 O O . GLN A 1 183 ? -29.409 2.080 -1.841 1.00 74.25 183 GLN A O 1
ATOM 1472 N N . THR A 1 184 ? -28.452 1.785 -3.853 1.00 69.94 184 THR A N 1
ATOM 1473 C CA . THR A 1 184 ? -27.249 1.097 -3.376 1.00 69.94 184 THR A CA 1
ATOM 1474 C C . THR A 1 184 ? -25.992 1.674 -4.038 1.00 69.94 184 THR A C 1
ATOM 1476 O O . THR A 1 184 ? -25.290 0.964 -4.765 1.00 69.94 184 THR A O 1
ATOM 1479 N N . PRO A 1 185 ? -25.702 2.972 -3.825 1.00 71.12 185 PRO A N 1
ATOM 1480 C CA . PRO A 1 185 ? -24.597 3.664 -4.487 1.00 71.12 185 PRO A CA 1
ATOM 1481 C C . PRO A 1 185 ? -23.219 3.085 -4.144 1.00 71.12 185 PRO A C 1
ATOM 1483 O O . PRO A 1 185 ? -22.282 3.275 -4.909 1.00 71.12 185 PRO A O 1
ATOM 1486 N N . GLN A 1 186 ? -23.087 2.342 -3.041 1.00 65.50 186 GLN A N 1
ATOM 1487 C CA . GLN A 1 186 ? -21.856 1.635 -2.681 1.00 65.50 186 GLN A CA 1
ATOM 1488 C C . GLN A 1 186 ? -21.434 0.579 -3.716 1.00 65.50 186 GLN A C 1
ATOM 1490 O O . GLN A 1 186 ? -20.266 0.234 -3.779 1.00 65.50 186 GLN A O 1
ATOM 1495 N N . TRP A 1 187 ? -22.354 0.108 -4.565 1.00 70.62 187 TRP A N 1
ATOM 1496 C CA . TRP A 1 187 ? -22.054 -0.842 -5.640 1.00 70.62 187 TRP A CA 1
ATOM 1497 C C . TRP A 1 187 ? -21.777 -0.161 -6.983 1.00 70.62 187 TRP A C 1
ATOM 1499 O O . TRP A 1 187 ? -21.879 -0.815 -8.012 1.00 70.62 187 TRP A O 1
ATOM 1509 N N . GLN A 1 188 ? -21.473 1.144 -7.012 1.00 78.12 188 GLN A N 1
ATOM 1510 C CA . GLN A 1 188 ? -21.184 1.882 -8.257 1.00 78.12 188 GLN A CA 1
ATOM 1511 C C . GLN A 1 188 ? -19.889 1.445 -8.953 1.00 78.12 188 GLN A C 1
ATOM 1513 O O . GLN A 1 188 ? -19.685 1.722 -10.137 1.00 78.12 188 GLN A O 1
ATOM 1518 N N . GLY A 1 189 ? -19.025 0.755 -8.221 1.00 81.69 189 GLY A N 1
ATOM 1519 C CA . GLY A 1 189 ? -17.813 0.141 -8.724 1.00 81.69 189 GLY A CA 1
ATOM 1520 C C . GLY A 1 189 ? -16.868 -0.208 -7.587 1.00 81.69 189 GLY A C 1
ATOM 1521 O O . GLY A 1 189 ? -17.110 0.180 -6.448 1.00 81.69 189 GLY A O 1
ATOM 1522 N N . GLU A 1 190 ? -15.798 -0.914 -7.921 1.00 85.50 190 GLU A N 1
ATOM 1523 C CA . GLU A 1 190 ? -14.850 -1.472 -6.961 1.00 85.50 190 GLU A CA 1
ATOM 1524 C C . GLU A 1 190 ? -13.428 -1.014 -7.292 1.00 85.50 190 GLU A C 1
ATOM 1526 O O . GLU A 1 190 ? -12.990 -1.072 -8.448 1.00 85.50 190 GLU A O 1
ATOM 1531 N N . ASN A 1 191 ? -12.709 -0.549 -6.268 1.00 90.75 191 ASN A N 1
ATOM 1532 C CA . ASN A 1 191 ? -11.273 -0.310 -6.360 1.00 90.75 191 ASN A CA 1
ATOM 1533 C C . ASN A 1 191 ? -10.553 -1.642 -6.184 1.00 90.75 191 ASN A C 1
ATOM 1535 O O . ASN A 1 191 ? -10.776 -2.329 -5.189 1.00 90.75 191 ASN A O 1
ATOM 1539 N N . VAL A 1 192 ? -9.672 -1.990 -7.118 1.00 93.19 192 VAL A N 1
ATOM 1540 C CA . VAL A 1 192 ? -8.957 -3.264 -7.073 1.00 93.19 192 VAL A CA 1
ATOM 1541 C C . VAL A 1 192 ? -7.460 -3.106 -7.258 1.00 93.19 192 VAL A C 1
ATOM 1543 O O . VAL A 1 192 ? -7.022 -2.291 -8.063 1.00 93.19 192 VAL A O 1
ATOM 1546 N N . VAL A 1 193 ? -6.665 -3.933 -6.585 1.00 95.62 193 VAL A N 1
ATOM 1547 C CA . VAL A 1 193 ? -5.235 -4.089 -6.892 1.00 95.62 193 VAL A CA 1
ATOM 1548 C C . VAL A 1 193 ? -5.061 -5.163 -7.962 1.00 95.62 193 VAL A C 1
ATOM 1550 O O . VAL A 1 193 ? -5.598 -6.260 -7.818 1.00 95.62 193 VAL A O 1
ATOM 1553 N N . ASP A 1 194 ? -4.291 -4.874 -9.011 1.00 95.12 194 ASP A N 1
ATOM 1554 C CA . ASP A 1 194 ? -3.846 -5.864 -10.000 1.00 95.12 194 ASP A CA 1
ATOM 1555 C C . ASP A 1 194 ? -2.769 -6.781 -9.394 1.00 95.12 194 ASP A C 1
ATOM 1557 O O . ASP A 1 194 ? -1.670 -6.335 -9.052 1.00 95.12 194 ASP A O 1
ATOM 1561 N N . LEU A 1 195 ? -3.083 -8.070 -9.256 1.00 95.31 195 LEU A N 1
ATOM 1562 C CA . LEU A 1 195 ? -2.219 -9.084 -8.644 1.00 95.31 195 LEU A CA 1
ATOM 1563 C C . LEU A 1 195 ? -1.362 -9.849 -9.668 1.00 95.31 195 LEU A C 1
ATOM 1565 O O . LEU A 1 195 ? -0.725 -10.837 -9.292 1.00 95.31 195 LEU A O 1
ATOM 1569 N N . ALA A 1 196 ? -1.335 -9.392 -10.925 1.00 91.56 196 ALA A N 1
ATOM 1570 C CA . ALA A 1 196 ? -0.865 -10.099 -12.115 1.00 91.56 196 ALA A CA 1
ATOM 1571 C C . ALA A 1 196 ? -1.749 -11.286 -12.547 1.00 91.56 196 ALA A C 1
ATOM 1573 O O . ALA A 1 196 ? -2.609 -11.765 -11.808 1.00 91.56 196 ALA A O 1
ATOM 1574 N N . ASP A 1 197 ? -1.500 -11.771 -13.770 1.00 87.94 197 ASP A N 1
ATOM 1575 C CA . ASP A 1 197 ? -2.135 -12.958 -14.360 1.00 87.94 197 ASP A CA 1
ATOM 1576 C C . ASP A 1 197 ? -3.680 -12.913 -14.339 1.00 87.94 197 ASP A C 1
ATOM 1578 O O . ASP A 1 197 ? -4.333 -13.907 -14.012 1.00 87.94 197 ASP A O 1
ATOM 1582 N N . ASP A 1 198 ? -4.253 -11.745 -14.665 1.00 87.19 198 ASP A N 1
ATOM 1583 C CA . ASP A 1 198 ? -5.701 -11.462 -14.684 1.00 87.19 198 ASP A CA 1
ATOM 1584 C C . ASP A 1 198 ? -6.406 -11.712 -13.337 1.00 87.19 198 ASP A C 1
ATOM 1586 O O . ASP A 1 198 ? -7.578 -12.106 -13.272 1.00 87.19 198 ASP A O 1
ATOM 1590 N N . ARG A 1 199 ? -5.679 -11.497 -12.235 1.00 91.12 199 ARG A N 1
ATOM 1591 C CA . ARG A 1 199 ? -6.204 -11.580 -10.870 1.00 91.12 199 ARG A CA 1
ATOM 1592 C C . ARG A 1 199 ? -6.235 -10.212 -10.223 1.00 91.12 199 ARG A C 1
ATOM 1594 O O . ARG A 1 199 ? -5.317 -9.411 -10.377 1.00 91.12 199 ARG A O 1
ATOM 1601 N N . TYR A 1 200 ? -7.268 -9.996 -9.425 1.00 92.38 200 TYR A N 1
ATOM 1602 C CA . TYR A 1 200 ? -7.521 -8.732 -8.756 1.00 92.38 200 TYR A CA 1
ATOM 1603 C C . TYR A 1 200 ? -7.820 -8.972 -7.280 1.00 92.38 200 TYR A C 1
ATOM 1605 O O . TYR A 1 200 ? -8.284 -10.048 -6.919 1.00 92.38 200 TYR A O 1
ATOM 1613 N N . TYR A 1 201 ? -7.538 -7.985 -6.437 1.00 93.75 201 TYR A N 1
ATOM 1614 C CA . TYR A 1 201 ? -8.014 -7.938 -5.055 1.00 93.75 201 TYR A CA 1
ATOM 1615 C C . TYR A 1 201 ? -8.920 -6.721 -4.884 1.00 93.75 201 TYR A C 1
ATOM 1617 O O . TYR A 1 201 ? -8.440 -5.601 -5.044 1.00 93.75 201 TYR A O 1
ATOM 1625 N N . GLY A 1 202 ? -10.192 -6.946 -4.551 1.00 92.00 202 GLY A N 1
ATOM 1626 C CA . GLY A 1 202 ? -11.134 -5.926 -4.079 1.00 92.00 202 GLY A CA 1
ATOM 1627 C C . GLY A 1 202 ? -11.411 -6.112 -2.588 1.00 92.00 202 GLY A C 1
ATOM 1628 O O . GLY A 1 202 ? -11.414 -7.237 -2.085 1.00 92.00 202 GLY A O 1
ATOM 1629 N N . HIS A 1 203 ? -11.616 -5.024 -1.850 1.00 92.31 203 HIS A N 1
ATOM 1630 C CA . HIS A 1 203 ? -11.850 -5.115 -0.408 1.00 92.31 203 HIS A CA 1
ATOM 1631 C C . HIS A 1 203 ? -13.345 -5.218 -0.125 1.00 92.31 203 HIS A C 1
ATOM 1633 O O . HIS A 1 203 ? -14.091 -4.263 -0.306 1.00 92.31 203 HIS A O 1
ATOM 1639 N N . GLY A 1 204 ? -13.776 -6.379 0.366 1.00 81.94 204 GLY A N 1
ATOM 1640 C CA . GLY A 1 204 ? -15.191 -6.695 0.583 1.00 81.94 204 GLY A CA 1
ATOM 1641 C C . GLY A 1 204 ? -15.779 -7.655 -0.450 1.00 81.94 204 GLY A C 1
ATOM 1642 O O . GLY A 1 204 ? -16.774 -8.313 -0.148 1.00 81.94 204 GLY A O 1
ATOM 1643 N N . ASP A 1 205 ? -15.120 -7.827 -1.599 1.00 67.81 205 ASP A N 1
ATOM 1644 C CA . ASP A 1 205 ? -15.434 -8.855 -2.595 1.00 67.81 205 ASP A CA 1
ATOM 1645 C C . ASP A 1 205 ? -14.276 -9.861 -2.702 1.00 67.81 205 ASP A C 1
ATOM 1647 O O . ASP A 1 205 ? -13.127 -9.505 -2.947 1.00 67.81 205 ASP A O 1
ATOM 1651 N N . ARG A 1 206 ? -14.551 -11.152 -2.494 1.00 54.38 206 ARG A N 1
ATOM 1652 C CA . ARG A 1 206 ? -13.526 -12.215 -2.492 1.00 54.38 206 ARG A CA 1
ATOM 1653 C C . ARG A 1 206 ? -13.241 -12.765 -3.899 1.00 54.38 206 ARG A C 1
ATOM 1655 O O . ARG A 1 206 ? -13.131 -13.982 -4.059 1.00 54.38 206 ARG A O 1
ATOM 1662 N N . HIS A 1 207 ? -13.139 -11.920 -4.920 1.00 52.88 207 HIS A N 1
ATOM 1663 C CA . HIS A 1 207 ? -12.842 -12.378 -6.284 1.00 52.88 207 HIS A CA 1
ATOM 1664 C C . HIS A 1 207 ? -11.339 -12.391 -6.584 1.00 52.88 207 HIS A C 1
ATOM 1666 O O . HIS A 1 207 ? -10.647 -11.431 -6.286 1.00 52.88 207 HIS A O 1
ATOM 1672 N N . PHE A 1 208 ? -10.851 -13.481 -7.198 1.00 53.81 208 PHE A N 1
ATOM 1673 C CA . PHE A 1 208 ? -9.449 -13.679 -7.622 1.00 53.81 208 PHE A CA 1
ATOM 1674 C C . PHE A 1 208 ? -9.308 -14.067 -9.111 1.00 53.81 208 PHE A C 1
ATOM 1676 O O . PHE A 1 208 ? -8.295 -14.655 -9.492 1.00 53.81 208 PHE A O 1
ATOM 1683 N N . GLY A 1 209 ? -10.291 -13.769 -9.972 1.00 46.69 209 GLY A N 1
ATOM 1684 C CA . GLY A 1 209 ? -10.147 -13.992 -11.418 1.00 46.69 209 GLY A CA 1
ATOM 1685 C C . GLY A 1 209 ? -11.357 -13.600 -12.272 1.00 46.69 209 GLY A C 1
ATOM 1686 O O . GLY A 1 209 ? -12.493 -13.764 -11.832 1.00 46.69 209 GLY A O 1
ATOM 1687 N N . GLY A 1 210 ? -11.069 -13.144 -13.500 1.00 47.50 210 GLY A N 1
ATOM 1688 C CA . GLY A 1 210 ? -12.035 -12.669 -14.505 1.00 47.50 210 GLY A CA 1
ATOM 1689 C C . GLY A 1 210 ? -12.222 -11.147 -14.482 1.00 47.50 210 GLY A C 1
ATOM 1690 O O . GLY A 1 210 ? -12.071 -10.532 -13.426 1.00 47.50 210 GLY A O 1
ATOM 1691 N N . GLU A 1 211 ? -12.558 -10.529 -15.629 1.00 41.91 211 GLU A N 1
ATOM 1692 C CA . GLU A 1 211 ? -13.290 -9.251 -15.570 1.00 41.91 211 GLU A CA 1
ATOM 1693 C C . GLU A 1 211 ? -14.502 -9.507 -14.665 1.00 41.91 211 GLU A C 1
ATOM 1695 O O . GLU A 1 211 ? -15.156 -10.536 -14.869 1.00 41.91 211 GLU A O 1
ATOM 1700 N N . PRO A 1 212 ? -14.776 -8.672 -13.644 1.00 43.09 212 PRO A N 1
ATOM 1701 C CA . PRO A 1 212 ? -15.963 -8.869 -12.834 1.00 43.09 212 PRO A CA 1
ATOM 1702 C C . PRO A 1 212 ? -17.137 -8.918 -13.795 1.00 43.09 212 PRO A C 1
ATOM 1704 O O . PRO A 1 212 ? -17.301 -8.001 -14.606 1.00 43.09 212 PRO A O 1
ATOM 1707 N N . ASP A 1 213 ? -17.862 -10.037 -13.753 1.00 36.12 213 ASP A N 1
ATOM 1708 C CA . ASP A 1 213 ? -19.021 -10.263 -14.597 1.00 36.12 213 ASP A CA 1
ATOM 1709 C C . ASP A 1 213 ? -19.852 -8.983 -14.617 1.00 36.12 213 ASP A C 1
ATOM 1711 O O . ASP A 1 213 ? -20.075 -8.357 -13.577 1.00 36.12 213 ASP A O 1
ATOM 1715 N N . HIS A 1 214 ? -20.262 -8.584 -15.821 1.00 30.75 214 HIS A N 1
ATOM 1716 C CA . HIS A 1 214 ? -21.326 -7.615 -16.020 1.00 30.75 214 HIS A CA 1
ATOM 1717 C C . HIS A 1 214 ? -22.471 -7.944 -15.046 1.00 30.75 214 HIS A C 1
ATOM 1719 O O . HIS A 1 214 ? -23.214 -8.901 -15.278 1.00 30.75 214 HIS A O 1
ATOM 1725 N N . TYR A 1 215 ? -22.564 -7.197 -13.947 1.00 35.56 215 TYR A N 1
ATOM 1726 C CA . TYR A 1 215 ? -23.730 -7.186 -13.073 1.00 35.56 215 TYR A CA 1
ATOM 1727 C C . TYR A 1 215 ? -24.757 -6.228 -13.649 1.00 35.56 215 TYR A C 1
ATOM 1729 O O . TYR A 1 215 ? -24.339 -5.096 -13.976 1.00 35.56 215 TYR A O 1
#

Organism: NCBI:txid2078